Protein AF-0000000068345565 (afdb_homodimer)

Secondary structure (DSSP, 8-state):
-------------PBPPSS-TT-GGGGHHHHHHHHH-HHHHHHHHHHHTT--TTHHHH-SSHHHHHHHHHHHHTTB-S-HHHHHHHHHH-HHHHHHHHHHHHHHHHHHHS-S--/-------------PBPPSS-TT-GGGGHHHHHHHHH-HHHHHHHHHHHTT--TTHHHH-SSHHHHHHHHHHHHTTB-S-HHHHHHHHHH-HHHHHHHHHHHHHHHHHHHS-S--

Foldseek 3Di:
DPPPPPPPPPPPPADAQPDDLPVCVVPVPLLVVCVVPVLQVLLVVCVLLVHHSCVSVVDPQSLLVVVVVLCVQRRHDDDSVVSVVCCVPPVSSSSSSVVVRQVVCCVPVVGSND/DPPPPPPPPPPPPADAQPDDLPVCVVPVPLLVVCVVPVLQVLLVVCVLLVHHSCVSVVDPQSLLVVVVVLCVQRRHDDDSVVSVVCCVPPVSSSSSSVVVRQVVCCVVVVGSND

pLDDT: mean 86.37, std 17.23, range [26.92, 96.94]

Radius of gyration: 18.95 Å; Cα contacts (8 Å, |Δi|>4): 273; chains: 2; bounding box: 56×50×51 Å

Solvent-accessible surface area (backbone atoms only — not comparable to full-atom values): 12859 Å² total; per-residue (Å²): 133,80,70,73,79,68,80,68,77,82,65,53,79,56,40,73,73,82,56,55,58,84,48,53,77,80,44,49,66,64,38,50,47,35,71,73,36,48,72,61,42,46,20,50,55,35,39,68,62,73,36,64,50,63,38,46,77,74,37,93,56,39,68,49,31,50,49,34,22,51,28,23,52,65,34,38,62,83,51,70,54,56,46,48,48,38,44,69,76,36,43,67,38,40,50,37,30,50,49,54,37,50,50,49,40,32,72,73,70,68,48,71,78,91,132,82,72,73,79,68,78,67,78,82,65,52,78,56,40,73,72,81,56,54,56,84,47,52,78,80,46,48,66,65,36,50,49,35,71,73,37,46,72,61,43,46,20,50,57,34,39,67,64,73,35,64,50,64,39,46,77,74,38,94,56,38,68,50,33,51,50,34,21,52,28,23,52,66,34,38,61,85,50,71,54,57,46,48,49,38,45,69,76,36,43,64,39,40,50,39,29,50,50,54,36,50,52,49,40,30,72,74,70,66,50,71,78,91

Sequence (228 aa):
MHIPIAEQPYAPDHRDWKDGLFDCQNDRKSCFLIAFCYPCYMCYMYSRYEECCATPIAILAPGLVLRAYHRGKHRIGGTLFRDWMADCCCPFCAACQLDRDMQYIEKTTGELNIMHIPIAEQPYAPDHRDWKDGLFDCQNDRKSCFLIAFCYPCYMCYMYSRYEECCATPIAILAPGLVLRAYHRGKHRIGGTLFRDWMADCCCPFCAACQLDRDMQYIEKTTGELNI

Structure (mmCIF, N/CA/C/O backbone):
data_AF-0000000068345565-model_v1
#
loop_
_entity.id
_entity.type
_entity.pdbx_description
1 polymer 'Placenta-specific gene 8 protein'
#
loop_
_atom_site.group_PDB
_atom_site.id
_atom_site.type_symbol
_atom_site.label_atom_id
_atom_site.label_alt_id
_atom_site.label_comp_id
_atom_site.label_asym_id
_atom_site.label_entity_id
_atom_site.label_seq_id
_atom_site.pdbx_PDB_ins_code
_atom_site.Cartn_x
_atom_site.Cartn_y
_atom_site.Cartn_z
_atom_site.occupancy
_atom_site.B_iso_or_equiv
_atom_site.auth_seq_id
_atom_site.auth_comp_id
_atom_site.auth_asym_id
_atom_site.auth_atom_id
_atom_site.pdbx_PDB_model_num
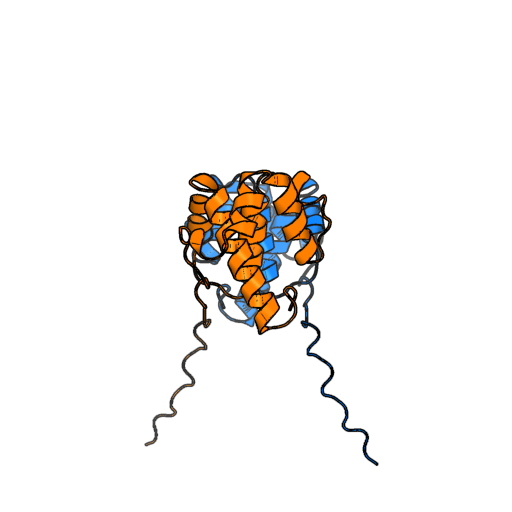ATOM 1 N N . MET A 1 1 ? -38.906 -6.492 29.688 1 26.94 1 MET A N 1
ATOM 2 C CA . MET A 1 1 ? -38.031 -5.363 29.422 1 26.94 1 MET A CA 1
ATOM 3 C C . MET A 1 1 ? -37 -5.715 28.359 1 26.94 1 MET A C 1
ATOM 5 O O . MET A 1 1 ? -36.188 -6.621 28.562 1 26.94 1 MET A O 1
ATOM 9 N N . HIS A 1 2 ? -37.281 -5.711 27.078 1 33.34 2 HIS A N 1
ATOM 10 C CA . HIS A 1 2 ? -36.562 -6.152 25.891 1 33.34 2 HIS A CA 1
ATOM 11 C C . HIS A 1 2 ? -35.25 -5.406 25.703 1 33.34 2 HIS A C 1
ATOM 13 O O . HIS A 1 2 ? -35.219 -4.172 25.703 1 33.34 2 HIS A O 1
ATOM 19 N N . ILE A 1 3 ? -34.25 -5.832 26.391 1 34.34 3 ILE A N 1
ATOM 20 C CA . ILE A 1 3 ? -32.938 -5.172 26.328 1 34.34 3 ILE A CA 1
ATOM 21 C C . ILE A 1 3 ? -32.594 -4.844 24.875 1 34.34 3 ILE A C 1
ATOM 23 O O . ILE A 1 3 ? -32.688 -5.707 24 1 34.34 3 ILE A O 1
ATOM 27 N N . PRO A 1 4 ? -32.875 -3.619 24.391 1 34.91 4 PRO A N 1
ATOM 28 C CA . PRO A 1 4 ? -32.594 -3.324 22.969 1 34.91 4 PRO A CA 1
ATOM 29 C C . PRO A 1 4 ? -31.281 -3.906 22.5 1 34.91 4 PRO A C 1
ATOM 31 O O . PRO A 1 4 ? -30.312 -3.973 23.266 1 34.91 4 PRO A O 1
ATOM 34 N N . ILE A 1 5 ? -31.219 -5.086 21.859 1 32.25 5 ILE A N 1
ATOM 35 C CA . ILE A 1 5 ? -30.047 -5.645 21.203 1 32.25 5 ILE A CA 1
ATOM 36 C C . ILE A 1 5 ? -29.203 -4.52 20.609 1 32.25 5 ILE A C 1
ATOM 38 O O . ILE A 1 5 ? -29.641 -3.812 19.703 1 32.25 5 ILE A O 1
ATOM 42 N N . ALA A 1 6 ? -28.547 -3.641 21.391 1 35.75 6 ALA A N 1
ATOM 43 C CA . ALA A 1 6 ? -27.625 -2.598 20.969 1 35.75 6 ALA A CA 1
ATOM 44 C C . ALA A 1 6 ? -26.875 -3.008 19.703 1 35.75 6 ALA A C 1
ATOM 46 O O . ALA A 1 6 ? -26.438 -4.156 19.578 1 35.75 6 ALA A O 1
ATOM 47 N N . GLU A 1 7 ? -27.266 -2.598 18.516 1 37.25 7 GLU A N 1
ATOM 48 C CA . GLU A 1 7 ? -26.641 -2.854 17.219 1 37.25 7 GLU A CA 1
ATOM 49 C C . GLU A 1 7 ? -25.125 -2.953 17.344 1 37.25 7 GLU A C 1
ATOM 51 O O . GLU A 1 7 ? -24.469 -2.025 17.844 1 37.25 7 GLU A O 1
ATOM 56 N N . GLN A 1 8 ? -24.516 -4.004 17.766 1 39 8 GLN A N 1
ATOM 57 C CA . GLN A 1 8 ? -23.109 -4.328 18.016 1 39 8 GLN A CA 1
ATOM 58 C C . GLN A 1 8 ? -22.203 -3.584 17.047 1 39 8 GLN A C 1
ATOM 60 O O . GLN A 1 8 ? -22.516 -3.467 15.859 1 39 8 GLN A O 1
ATOM 65 N N . PRO A 1 9 ? -21.391 -2.596 17.406 1 41.03 9 PRO A N 1
ATOM 66 C CA . PRO A 1 9 ? -20.578 -1.799 16.484 1 41.03 9 PRO A CA 1
ATOM 67 C C . PRO A 1 9 ? -20 -2.627 15.336 1 41.03 9 PRO A C 1
ATOM 69 O O . PRO A 1 9 ? -19.75 -3.824 15.5 1 41.03 9 PRO A O 1
ATOM 72 N N . TYR A 1 10 ? -20.312 -2.422 14.008 1 41.03 10 TYR A N 1
ATOM 73 C CA . TYR A 1 10 ? -19.922 -3.066 12.766 1 41.03 10 TYR A CA 1
ATOM 74 C C . TYR A 1 10 ? -18.469 -3.521 12.828 1 41.03 10 TYR A C 1
ATOM 76 O O . TYR A 1 10 ? -17.547 -2.695 12.93 1 41.03 10 TYR A O 1
ATOM 84 N N . ALA A 1 11 ? -17.922 -4.34 13.516 1 48.97 11 ALA A N 1
ATOM 85 C CA . ALA A 1 11 ? -16.594 -4.941 13.484 1 48.97 11 ALA A CA 1
ATOM 86 C C . ALA A 1 11 ? -16.094 -5.066 12.047 1 48.97 11 ALA A C 1
ATOM 88 O O . ALA A 1 11 ? -16.766 -5.633 11.195 1 48.97 11 ALA A O 1
ATOM 89 N N . PRO A 1 12 ? -15.141 -4.207 11.594 1 55.09 12 PRO A N 1
ATOM 90 C CA . PRO A 1 12 ? -14.82 -4.176 10.164 1 55.09 12 PRO A CA 1
ATOM 91 C C . PRO A 1 12 ? -14.648 -5.57 9.57 1 55.09 12 PRO A C 1
ATOM 93 O O . PRO A 1 12 ? -13.992 -6.426 10.172 1 55.09 12 PRO A O 1
ATOM 96 N N . ASP A 1 13 ? -15.664 -6.234 8.945 1 67 13 ASP A N 1
ATOM 97 C CA . ASP A 1 13 ? -15.727 -7.527 8.273 1 67 13 ASP A CA 1
ATOM 98 C C . ASP A 1 13 ? -14.555 -7.699 7.309 1 67 13 ASP A C 1
ATOM 100 O O . ASP A 1 13 ? -14.461 -6.996 6.301 1 67 13 ASP A O 1
ATOM 104 N N . HIS A 1 14 ? -13.32 -8.078 7.906 1 85.5 14 HIS A N 1
ATOM 105 C CA . HIS A 1 14 ? -12.203 -8.406 7.031 1 85.5 14 HIS A CA 1
ATOM 106 C C . HIS A 1 14 ? -12.375 -9.781 6.406 1 85.5 14 HIS A C 1
ATOM 108 O O . HIS A 1 14 ? -12.945 -10.688 7.023 1 85.5 14 HIS A O 1
ATOM 114 N N . ARG A 1 15 ? -12.078 -9.859 5.148 1 91.25 15 ARG A N 1
ATOM 115 C CA . ARG A 1 15 ? -12.039 -11.156 4.488 1 91.25 15 ARG A CA 1
ATOM 116 C C . ARG A 1 15 ? -10.609 -11.695 4.43 1 91.25 15 ARG A C 1
ATOM 118 O O . ARG A 1 15 ? -9.656 -10.969 4.688 1 91.25 15 ARG A O 1
ATOM 125 N N . ASP A 1 16 ? -10.5 -13 4.148 1 92.62 16 ASP A N 1
ATOM 126 C CA . ASP A 1 16 ? -9.18 -13.625 4.012 1 92.62 16 ASP A CA 1
ATOM 127 C C . ASP A 1 16 ? -8.758 -13.695 2.549 1 92.62 16 ASP A C 1
ATOM 129 O O . ASP A 1 16 ? -9.562 -13.438 1.65 1 92.62 16 ASP A O 1
ATOM 133 N N . TRP A 1 17 ? -7.488 -13.922 2.363 1 94.75 17 TRP A N 1
ATOM 134 C CA . TRP A 1 17 ? -7 -14.203 1.018 1 94.75 17 TRP A CA 1
ATOM 135 C C . TRP A 1 17 ? -7.738 -15.391 0.405 1 94.75 17 TRP A C 1
ATOM 137 O O . TRP A 1 17 ? -8.109 -16.328 1.112 1 94.75 17 TRP A O 1
ATOM 147 N N . LYS A 1 18 ? -8.023 -15.359 -0.893 1 91.56 18 LYS A N 1
ATOM 148 C CA . LYS A 1 18 ? -8.648 -16.484 -1.587 1 91.56 18 LYS A CA 1
ATOM 149 C C . LYS A 1 18 ? -7.801 -17.75 -1.465 1 91.56 18 LYS A C 1
ATOM 151 O O . LYS A 1 18 ? -8.328 -18.844 -1.26 1 91.56 18 LYS A O 1
ATOM 156 N N . ASP A 1 19 ? -6.5 -17.594 -1.681 1 91.69 19 ASP A N 1
ATOM 157 C CA . ASP A 1 19 ? -5.539 -18.688 -1.604 1 91.69 19 ASP A CA 1
ATOM 158 C C . ASP A 1 19 ? -4.371 -18.328 -0.688 1 91.69 19 ASP A C 1
ATOM 160 O O . ASP A 1 19 ? -4.086 -17.156 -0.467 1 91.69 19 ASP A O 1
ATOM 164 N N . GLY A 1 20 ? -3.744 -19.406 -0.235 1 90.94 20 GLY A N 1
ATOM 165 C CA . GLY A 1 20 ? -2.596 -19.172 0.625 1 90.94 20 GLY A CA 1
ATOM 166 C C . GLY A 1 20 ? -1.354 -18.75 -0.138 1 90.94 20 GLY A C 1
ATOM 167 O O . GLY A 1 20 ? -1.356 -18.734 -1.371 1 90.94 20 GLY A O 1
ATOM 168 N N . LEU A 1 21 ? -0.311 -18.406 0.565 1 89.94 21 LEU A N 1
ATOM 169 C CA . LEU A 1 21 ? 0.944 -17.922 -0.002 1 89.94 21 LEU A CA 1
ATOM 170 C C . LEU A 1 21 ? 1.631 -19.016 -0.811 1 89.94 21 LEU A C 1
ATOM 172 O O . LEU A 1 21 ? 2.24 -18.734 -1.847 1 89.94 21 LEU A O 1
ATOM 176 N N . PHE A 1 22 ? 1.497 -20.281 -0.364 1 89.56 22 PHE A N 1
ATOM 177 C CA . PHE A 1 22 ? 2.244 -21.359 -0.994 1 89.56 22 PHE A CA 1
ATOM 178 C C . PHE A 1 22 ? 1.327 -22.219 -1.854 1 89.56 22 PHE A C 1
ATOM 180 O O . PHE A 1 22 ? 1.642 -23.375 -2.141 1 89.56 22 PHE A O 1
ATOM 187 N N . ASP A 1 23 ? 0.236 -21.734 -2.209 1 88.62 23 ASP A N 1
ATOM 188 C CA . ASP A 1 23 ? -0.701 -22.438 -3.074 1 88.62 23 ASP A CA 1
ATOM 189 C C . ASP A 1 23 ? -0.462 -22.094 -4.543 1 88.62 23 ASP A C 1
ATOM 191 O O . ASP A 1 23 ? -1.412 -21.891 -5.301 1 88.62 23 ASP A O 1
ATOM 195 N N . CYS A 1 24 ? 0.745 -21.984 -4.992 1 79.56 24 CYS A N 1
ATOM 196 C CA . CYS A 1 24 ? 1.096 -21.625 -6.359 1 79.56 24 CYS A CA 1
ATOM 197 C C . CYS A 1 24 ? 0.541 -22.625 -7.359 1 79.56 24 CYS A C 1
ATOM 199 O O . CYS A 1 24 ? 0.375 -22.312 -8.539 1 79.56 24 CYS A O 1
ATOM 201 N N . GLN A 1 25 ? 0.167 -23.719 -6.859 1 79.75 25 GLN A N 1
ATOM 202 C CA . GLN A 1 25 ? -0.331 -24.781 -7.727 1 79.75 25 GLN A CA 1
ATOM 203 C C . GLN A 1 25 ? -1.733 -24.469 -8.234 1 79.75 25 GLN A C 1
ATOM 205 O O . GLN A 1 25 ? -2.182 -25.031 -9.234 1 79.75 25 GLN A O 1
ATOM 210 N N . ASN A 1 26 ? -2.383 -23.578 -7.613 1 83.5 26 ASN A N 1
ATOM 211 C CA . ASN A 1 26 ? -3.748 -23.25 -8.016 1 83.5 26 ASN A CA 1
ATOM 212 C C . ASN A 1 26 ? -3.768 -22.375 -9.258 1 83.5 26 ASN A C 1
ATOM 214 O O . ASN A 1 26 ? -4.801 -22.25 -9.922 1 83.5 26 ASN A O 1
ATOM 218 N N . ASP A 1 27 ? -2.711 -21.703 -9.633 1 84.19 27 ASP A N 1
ATOM 219 C CA . ASP A 1 27 ? -2.533 -20.922 -10.852 1 84.19 27 ASP A CA 1
ATOM 220 C C . ASP A 1 27 ? -1.105 -21.047 -11.383 1 84.19 27 ASP A C 1
ATOM 222 O O . ASP A 1 27 ? -0.312 -20.109 -11.258 1 84.19 27 ASP A O 1
ATOM 226 N N . ARG A 1 28 ? -0.839 -22.031 -12.008 1 87.38 28 ARG A N 1
ATOM 227 C CA . ARG A 1 28 ? 0.521 -22.359 -12.43 1 87.38 28 ARG A CA 1
ATOM 228 C C . ARG A 1 28 ? 0.995 -21.422 -13.531 1 87.38 28 ARG A C 1
ATOM 230 O O . ARG A 1 28 ? 2.158 -21.016 -13.555 1 87.38 28 ARG A O 1
ATOM 237 N N . LYS A 1 29 ? 0.122 -21.109 -14.414 1 89.19 29 LYS A N 1
ATOM 238 C CA . LYS A 1 29 ? 0.505 -20.266 -15.539 1 89.19 29 LYS A CA 1
ATOM 239 C C . LYS A 1 29 ? 1.019 -18.906 -15.062 1 89.19 29 LYS A C 1
ATOM 241 O O . LYS A 1 29 ? 2.119 -18.5 -15.43 1 89.19 29 LYS A O 1
ATOM 246 N N . SER A 1 30 ? 0.139 -18.25 -14.258 1 89.62 30 SER A N 1
ATOM 247 C CA . SER A 1 30 ? 0.545 -16.938 -13.781 1 89.62 30 SER A CA 1
ATOM 248 C C . SER A 1 30 ? 1.818 -17.016 -12.945 1 89.62 30 SER A C 1
ATOM 250 O O . SER A 1 30 ? 2.682 -16.141 -13.031 1 89.62 30 SER A O 1
ATOM 252 N N . CYS A 1 31 ? 1.979 -18.094 -12.148 1 90.31 31 CYS A N 1
ATOM 253 C CA . CYS A 1 31 ? 3.154 -18.266 -11.297 1 90.31 31 CYS A CA 1
ATOM 254 C C . CYS A 1 31 ? 4.406 -18.484 -12.141 1 90.31 31 CYS A C 1
ATOM 256 O O . CYS A 1 31 ? 5.488 -18.016 -11.781 1 90.31 31 CYS A O 1
ATOM 258 N N . PHE A 1 32 ? 4.262 -19.25 -13.211 1 92.56 32 PHE A N 1
ATOM 259 C CA . PHE A 1 32 ? 5.375 -19.469 -14.133 1 92.56 32 PHE A CA 1
ATOM 260 C C . PHE A 1 32 ? 5.809 -18.156 -14.766 1 92.56 32 PHE A C 1
ATOM 262 O O . PHE A 1 32 ? 7.008 -17.875 -14.875 1 92.56 32 PHE A O 1
ATOM 269 N N . LEU A 1 33 ? 4.855 -17.359 -15.164 1 93.56 33 LEU A N 1
ATOM 270 C CA . LEU A 1 33 ? 5.168 -16.078 -15.789 1 93.56 33 LEU A CA 1
ATOM 271 C C . LEU A 1 33 ? 5.836 -15.133 -14.797 1 93.56 33 LEU A C 1
ATOM 273 O O . LEU A 1 33 ? 6.75 -14.391 -15.164 1 93.56 33 LEU A O 1
ATOM 277 N N . ILE A 1 34 ? 5.375 -15.133 -13.578 1 95.06 34 ILE A N 1
ATOM 278 C CA . ILE A 1 34 ? 5.977 -14.297 -12.539 1 95.06 34 ILE A CA 1
ATOM 279 C C . ILE A 1 34 ? 7.414 -14.75 -12.289 1 95.06 34 ILE A C 1
ATOM 281 O O . ILE A 1 34 ? 8.32 -13.914 -12.172 1 95.06 34 ILE A O 1
ATOM 285 N N . ALA A 1 35 ? 7.609 -16.094 -12.242 1 92.75 35 ALA A N 1
ATOM 286 C CA . ALA A 1 35 ? 8.953 -16.625 -12 1 92.75 35 ALA A CA 1
ATOM 287 C C . ALA A 1 35 ? 9.883 -16.312 -13.164 1 92.75 35 ALA A C 1
ATOM 289 O O . ALA A 1 35 ? 11.078 -16.078 -12.961 1 92.75 35 ALA A O 1
ATOM 290 N N . PHE A 1 36 ? 9.336 -16.328 -14.344 1 95.25 36 PHE A N 1
ATOM 291 C CA . PHE A 1 36 ? 10.133 -16.094 -15.547 1 95.25 36 PHE A CA 1
ATOM 292 C C . PHE A 1 36 ? 10.547 -14.6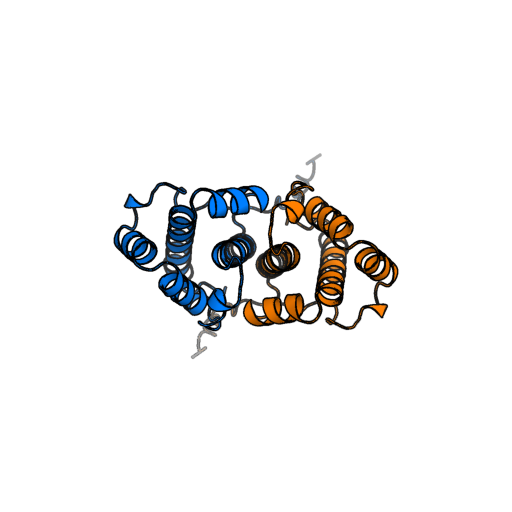41 -15.648 1 95.25 36 PHE A C 1
ATOM 294 O O . PHE A 1 36 ? 11.688 -14.336 -15.984 1 95.25 36 PHE A O 1
ATOM 301 N N . CYS A 1 37 ? 9.602 -13.742 -15.359 1 95.56 37 CYS A N 1
ATOM 302 C CA . CYS A 1 37 ? 9.883 -12.32 -15.453 1 95.56 37 CYS A CA 1
ATOM 303 C C . CYS A 1 37 ? 9.07 -11.531 -14.438 1 95.56 37 CYS A C 1
ATOM 305 O O . CYS A 1 37 ? 8.031 -10.953 -14.773 1 95.56 37 CYS A O 1
ATOM 307 N N . TYR A 1 38 ? 9.586 -11.344 -13.328 1 94.81 38 TYR A N 1
ATOM 308 C CA . TYR A 1 38 ? 8.914 -10.703 -12.203 1 94.81 38 TYR A CA 1
ATOM 309 C C . TYR A 1 38 ? 8.555 -9.258 -12.539 1 94.81 38 TYR A C 1
ATOM 311 O O . TYR A 1 38 ? 7.395 -8.852 -12.406 1 94.81 38 TYR A O 1
ATOM 319 N N . PRO A 1 39 ? 9.562 -8.445 -13.07 1 94.19 39 PRO A N 1
ATOM 320 C CA . PRO A 1 39 ? 9.227 -7.039 -13.312 1 94.19 39 PRO A CA 1
ATOM 321 C C . PRO A 1 39 ? 8.18 -6.863 -14.406 1 94.19 39 PRO A C 1
ATOM 323 O O . PRO A 1 39 ? 7.34 -5.961 -14.328 1 94.19 39 PRO A O 1
ATOM 326 N N . CYS A 1 40 ? 8.172 -7.715 -15.375 1 94.81 40 CYS A N 1
ATOM 327 C CA . CYS A 1 40 ? 7.176 -7.637 -16.438 1 94.81 40 CYS A CA 1
ATOM 328 C C . CYS A 1 40 ? 5.789 -7.973 -15.906 1 94.81 40 CYS A C 1
ATOM 330 O O . CYS A 1 40 ? 4.812 -7.305 -16.25 1 94.81 40 CYS A O 1
ATOM 332 N N . TYR A 1 41 ? 5.695 -8.953 -15.125 1 95.56 41 TYR A N 1
ATOM 333 C CA . TYR A 1 41 ? 4.383 -9.336 -14.609 1 95.56 41 TYR A CA 1
ATOM 334 C C . TYR A 1 41 ? 3.854 -8.289 -13.641 1 95.56 41 TYR A C 1
ATOM 336 O O . TYR A 1 41 ? 2.646 -8.047 -13.578 1 95.56 41 TYR A O 1
ATOM 344 N N . MET A 1 42 ? 4.738 -7.699 -12.914 1 95.5 42 MET A N 1
ATOM 345 C CA . MET A 1 42 ? 4.324 -6.617 -12.031 1 95.5 42 MET A CA 1
ATOM 346 C C . MET A 1 42 ? 3.715 -5.465 -12.82 1 95.5 42 MET A C 1
ATOM 348 O O . MET A 1 42 ? 2.709 -4.887 -12.406 1 95.5 42 MET A O 1
ATOM 352 N N . CYS A 1 43 ? 4.344 -5.117 -13.938 1 95.88 43 CYS A N 1
ATOM 353 C CA . CYS A 1 43 ? 3.779 -4.082 -14.797 1 95.88 43 CYS A CA 1
ATOM 354 C C . CYS A 1 43 ? 2.377 -4.461 -15.258 1 95.88 43 CYS A C 1
ATOM 356 O O . CYS A 1 43 ? 1.481 -3.615 -15.297 1 95.88 43 CYS A O 1
ATOM 358 N N . TYR A 1 44 ? 2.264 -5.699 -15.57 1 95.38 44 TYR A N 1
ATOM 359 C CA . TYR A 1 44 ? 0.962 -6.207 -15.984 1 95.38 44 TYR A CA 1
ATOM 360 C C . TYR A 1 44 ? -0.056 -6.098 -14.859 1 95.38 44 TYR A C 1
ATOM 362 O O . TYR A 1 44 ? -1.186 -5.652 -15.078 1 95.38 44 TYR A O 1
ATOM 370 N N . MET A 1 45 ? 0.26 -6.449 -13.625 1 95.69 45 MET A N 1
ATOM 371 C CA . MET A 1 45 ? -0.64 -6.379 -12.484 1 95.69 45 MET A CA 1
ATOM 372 C C . MET A 1 45 ? -1.051 -4.938 -12.195 1 95.69 45 MET A C 1
ATOM 374 O O . MET A 1 45 ? -2.211 -4.672 -11.875 1 95.69 45 MET A O 1
ATOM 378 N N . TYR A 1 46 ? -0.092 -4.02 -12.336 1 95.94 46 TYR A N 1
ATOM 379 C CA . TYR A 1 46 ? -0.409 -2.607 -12.141 1 95.94 46 TYR A CA 1
ATOM 380 C C . TYR A 1 46 ? -1.371 -2.113 -13.211 1 95.94 46 TYR A C 1
ATOM 382 O O . TYR A 1 46 ? -2.27 -1.315 -12.93 1 95.94 46 TYR A O 1
ATOM 390 N N . SER A 1 47 ? -1.171 -2.586 -14.453 1 94.69 47 SER A N 1
ATOM 391 C CA . SER A 1 47 ? -2.053 -2.18 -15.539 1 94.69 47 SER A CA 1
ATOM 392 C C . SER A 1 47 ? -3.477 -2.68 -15.32 1 94.69 47 SER A C 1
ATOM 394 O O . SER A 1 47 ? -4.441 -2.027 -15.727 1 94.69 47 SER A O 1
ATOM 396 N N . ARG A 1 48 ? -3.609 -3.816 -14.703 1 93.62 48 ARG A N 1
ATOM 397 C CA . ARG A 1 48 ? -4.93 -4.355 -14.391 1 93.62 48 ARG A CA 1
ATOM 398 C C . ARG A 1 48 ? -5.66 -3.463 -13.391 1 93.62 48 ARG A C 1
ATOM 400 O O . ARG A 1 48 ? -6.895 -3.424 -13.375 1 93.62 48 ARG A O 1
ATOM 407 N N . TYR A 1 49 ? -4.941 -2.705 -12.492 1 93.56 49 TYR A N 1
ATOM 408 C CA . TYR A 1 49 ? -5.527 -1.732 -11.578 1 93.56 49 TYR A CA 1
ATOM 409 C C . TYR A 1 49 ? -5.672 -0.371 -12.242 1 93.56 49 TYR A C 1
ATOM 411 O O . TYR A 1 49 ? -5.891 0.638 -11.57 1 93.56 49 TYR A O 1
ATOM 419 N N . GLU A 1 50 ? -5.422 -0.312 -13.594 1 91.5 50 GLU A N 1
ATOM 420 C CA . GLU A 1 50 ? -5.531 0.914 -14.383 1 91.5 50 GLU A CA 1
ATOM 421 C C . GLU A 1 50 ? -4.461 1.926 -13.977 1 91.5 50 GLU A C 1
ATOM 423 O O . GLU A 1 50 ? -4.711 3.133 -13.984 1 91.5 50 GLU A O 1
ATOM 428 N N . GLU A 1 51 ? -3.354 1.386 -13.562 1 92 51 GLU A N 1
ATOM 429 C CA . GLU A 1 51 ? -2.189 2.209 -13.25 1 92 51 GLU A CA 1
ATOM 430 C C . GLU A 1 51 ? -1.221 2.262 -14.43 1 92 51 GLU A C 1
ATOM 432 O O . GLU A 1 51 ? -1.276 1.415 -15.32 1 92 51 GLU A O 1
ATOM 437 N N . CYS A 1 52 ? -0.437 3.336 -14.367 1 89.88 52 CYS A N 1
ATOM 438 C CA . CYS A 1 52 ? 0.637 3.385 -15.352 1 89.88 52 CYS A CA 1
ATOM 439 C C . CYS A 1 52 ? 1.54 2.162 -15.242 1 89.88 52 CYS A C 1
ATOM 441 O O . CYS A 1 52 ? 1.911 1.763 -14.133 1 89.88 52 CYS A O 1
ATOM 443 N N . CYS A 1 53 ? 1.893 1.527 -16.391 1 86.94 53 CYS A N 1
ATOM 444 C CA . CYS A 1 53 ? 2.686 0.304 -16.406 1 86.94 53 CYS A CA 1
ATOM 445 C C . CYS A 1 53 ? 4.117 0.572 -15.961 1 86.94 53 CYS A C 1
ATOM 447 O O . CYS A 1 53 ? 4.816 -0.343 -15.523 1 86.94 53 CYS A O 1
ATOM 449 N N . ALA A 1 54 ? 4.496 1.822 -16.016 1 89.88 54 ALA A N 1
ATOM 450 C CA . ALA A 1 54 ? 5.871 2.17 -15.656 1 89.88 54 ALA A CA 1
ATOM 451 C C . ALA A 1 54 ? 6.004 2.398 -14.148 1 89.88 54 ALA A C 1
ATOM 453 O O . ALA A 1 54 ? 7.113 2.543 -13.633 1 89.88 54 ALA A O 1
ATOM 454 N N . THR A 1 55 ? 4.891 2.266 -13.453 1 91.94 55 THR A N 1
ATOM 455 C CA . THR A 1 55 ? 4.879 2.59 -12.031 1 91.94 55 THR A CA 1
ATOM 456 C C . THR A 1 55 ? 5.754 1.615 -11.242 1 91.94 55 THR A C 1
ATOM 458 O O . THR A 1 55 ? 6.57 2.033 -10.422 1 91.94 55 THR A O 1
ATOM 461 N N . PRO A 1 56 ? 5.676 0.313 -11.555 1 93.94 56 PRO A N 1
ATOM 462 C CA . PRO A 1 56 ? 6.477 -0.62 -10.766 1 93.94 56 PRO A CA 1
ATOM 463 C C . PRO A 1 56 ? 7.977 -0.491 -11.031 1 93.94 56 PRO A C 1
ATOM 465 O O . PRO A 1 56 ? 8.797 -0.899 -10.203 1 93.94 56 PRO A O 1
ATOM 468 N N . ILE A 1 57 ? 8.305 0.085 -12.125 1 91.69 57 ILE A N 1
ATOM 469 C CA . ILE A 1 57 ? 9.711 0.268 -12.461 1 91.69 57 ILE A CA 1
ATOM 470 C C . ILE A 1 57 ? 10.297 1.405 -11.625 1 91.69 57 ILE A C 1
ATOM 472 O O . ILE A 1 57 ? 11.477 1.369 -11.25 1 91.69 57 ILE A O 1
ATOM 476 N N . ALA A 1 58 ? 9.477 2.34 -11.297 1 90.44 58 ALA A N 1
ATOM 477 C CA . ALA A 1 58 ? 9.93 3.518 -10.555 1 90.44 58 ALA A CA 1
ATOM 478 C C . ALA A 1 58 ? 9.922 3.26 -9.055 1 90.44 58 ALA A C 1
ATOM 480 O O . ALA A 1 58 ? 10.648 3.914 -8.305 1 90.44 58 ALA A O 1
ATOM 481 N N . ILE A 1 59 ? 9.141 2.279 -8.602 1 91.69 59 ILE A N 1
ATOM 48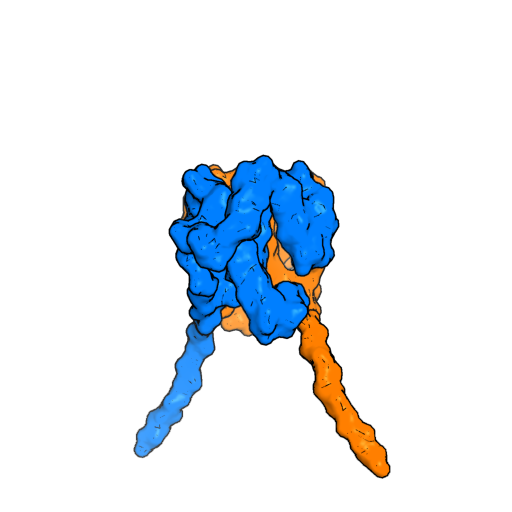2 C CA . ILE A 1 59 ? 8.93 2.051 -7.176 1 91.69 59 ILE A CA 1
ATOM 483 C C . ILE A 1 59 ? 9.898 0.986 -6.672 1 91.69 59 ILE A C 1
ATOM 485 O O . ILE A 1 59 ? 10.078 -0.05 -7.316 1 91.69 59 ILE A O 1
ATOM 489 N N . LEU A 1 60 ? 10.523 1.214 -5.559 1 87.38 60 LEU A N 1
ATOM 490 C CA . LEU A 1 60 ? 11.531 0.321 -5.004 1 87.38 60 LEU A CA 1
ATOM 491 C C . LEU A 1 60 ? 10.914 -1.011 -4.59 1 87.38 60 LEU A C 1
ATOM 493 O O . LEU A 1 60 ? 11.531 -2.064 -4.762 1 87.38 60 LEU A O 1
ATOM 497 N N . ALA A 1 61 ? 9.758 -1.061 -4.031 1 92.44 61 ALA A N 1
ATOM 498 C CA . ALA A 1 61 ? 9.039 -2.26 -3.613 1 92.44 61 ALA A CA 1
ATOM 499 C C . ALA A 1 61 ? 7.621 -2.27 -4.172 1 92.44 61 ALA A C 1
ATOM 501 O O . ALA A 1 61 ? 6.648 -2.172 -3.418 1 92.44 61 ALA A O 1
ATOM 502 N N . PRO A 1 62 ? 7.551 -2.527 -5.48 1 94.94 62 PRO A N 1
ATOM 503 C CA . PRO A 1 62 ? 6.234 -2.406 -6.109 1 94.94 62 PRO A CA 1
ATOM 504 C C . PRO A 1 62 ? 5.266 -3.504 -5.668 1 94.94 62 PRO A C 1
ATOM 506 O O . PRO A 1 62 ? 4.055 -3.275 -5.605 1 94.94 62 PRO A O 1
ATOM 509 N N . GLY A 1 63 ? 5.82 -4.711 -5.402 1 95.94 63 GLY A N 1
ATOM 510 C CA . GLY A 1 63 ? 4.953 -5.777 -4.934 1 95.94 63 GLY A CA 1
ATOM 511 C C . GLY A 1 63 ? 4.301 -5.473 -3.598 1 95.94 63 GLY A C 1
ATOM 512 O O . GLY A 1 63 ? 3.102 -5.707 -3.418 1 95.94 63 GLY A O 1
ATOM 513 N N . LEU A 1 64 ? 5.074 -4.902 -2.699 1 96.38 64 LEU A N 1
ATOM 514 C CA . LEU A 1 64 ? 4.562 -4.566 -1.373 1 96.38 64 LEU A CA 1
ATOM 515 C C . LEU A 1 64 ? 3.523 -3.453 -1.456 1 96.38 64 LEU A C 1
ATOM 517 O O . LEU A 1 64 ? 2.494 -3.506 -0.778 1 96.38 64 LEU A O 1
ATOM 521 N N . VAL A 1 65 ? 3.75 -2.482 -2.301 1 96.44 65 VAL A N 1
ATOM 522 C CA . VAL A 1 65 ? 2.85 -1.343 -2.436 1 96.44 65 VAL A CA 1
ATOM 523 C C . VAL A 1 65 ? 1.512 -1.806 -3.008 1 96.44 65 VAL A C 1
ATOM 525 O O . VAL A 1 65 ? 0.451 -1.443 -2.492 1 96.44 65 VAL A O 1
ATOM 528 N N . LEU A 1 66 ? 1.592 -2.582 -4.043 1 96.81 66 LEU A N 1
ATOM 529 C CA . LEU A 1 66 ? 0.365 -3.078 -4.656 1 96.81 66 LEU A CA 1
ATOM 530 C C . LEU A 1 66 ? -0.386 -4 -3.703 1 96.81 66 LEU A C 1
ATOM 532 O O . LEU A 1 66 ? -1.619 -3.992 -3.666 1 96.81 66 LEU A O 1
ATOM 536 N N . ARG A 1 67 ? 0.334 -4.789 -2.975 1 96.94 67 ARG A N 1
ATOM 537 C CA . ARG A 1 67 ? -0.265 -5.691 -1.995 1 96.94 67 ARG A CA 1
ATOM 538 C C . ARG A 1 67 ? -0.99 -4.91 -0.903 1 96.94 67 ARG A C 1
ATOM 540 O O . ARG A 1 67 ? -2.104 -5.27 -0.514 1 96.94 67 ARG A O 1
ATOM 547 N N . ALA A 1 68 ? -0.34 -3.908 -0.371 1 96.25 68 ALA A N 1
ATOM 548 C CA . ALA A 1 68 ? -0.963 -3.068 0.649 1 96.25 68 ALA A CA 1
ATOM 549 C C . ALA A 1 68 ? -2.227 -2.402 0.115 1 96.25 68 ALA A C 1
ATOM 551 O O . ALA A 1 68 ? -3.256 -2.373 0.795 1 96.25 68 ALA A O 1
ATOM 552 N N . TYR A 1 69 ? -2.143 -1.903 -1.137 1 96.31 69 TYR A N 1
ATOM 553 C CA . TYR A 1 69 ? -3.277 -1.245 -1.773 1 96.31 69 TYR A CA 1
ATOM 554 C C . TYR A 1 69 ? -4.438 -2.215 -1.954 1 96.31 69 TYR A C 1
ATOM 556 O O . TYR A 1 69 ? -5.582 -1.892 -1.628 1 96.31 69 TYR A O 1
ATOM 564 N N . HIS A 1 70 ? -4.129 -3.395 -2.488 1 96.25 70 HIS A N 1
ATOM 565 C CA . HIS A 1 70 ? -5.137 -4.422 -2.729 1 96.25 70 HIS A CA 1
ATOM 566 C C . HIS A 1 70 ? -5.801 -4.859 -1.426 1 96.25 70 HIS A C 1
ATOM 568 O O . HIS A 1 70 ? -7.02 -5.035 -1.375 1 96.25 70 HIS A O 1
ATOM 574 N N . ARG A 1 71 ? -4.98 -5.027 -0.368 1 94.62 71 ARG A N 1
ATOM 575 C CA . ARG A 1 71 ? -5.516 -5.445 0.925 1 94.62 71 ARG A CA 1
ATOM 576 C C . ARG A 1 71 ? -6.445 -4.379 1.5 1 94.62 71 ARG A C 1
ATOM 578 O O . ARG A 1 71 ? -7.496 -4.703 2.053 1 94.62 71 ARG A O 1
ATOM 585 N N . GLY A 1 72 ? -6.047 -3.15 1.434 1 93.69 72 GLY A N 1
ATOM 586 C CA . GLY A 1 72 ? -6.906 -2.072 1.897 1 93.69 72 GLY A CA 1
ATOM 587 C C . GLY A 1 72 ? -8.203 -1.969 1.12 1 93.69 72 GLY A C 1
ATOM 588 O O . GLY A 1 72 ? -9.281 -1.879 1.712 1 93.69 72 GLY A O 1
ATOM 589 N N . LYS A 1 73 ? -8.078 -2.039 -0.13 1 93.25 73 LYS A N 1
ATOM 590 C CA . LYS A 1 73 ? -9.211 -1.829 -1.026 1 93.25 73 LYS A CA 1
ATOM 591 C C . LYS A 1 73 ? -10.258 -2.926 -0.856 1 93.25 73 LYS A C 1
ATOM 593 O O . LYS A 1 73 ? -11.461 -2.656 -0.9 1 93.25 73 LYS A O 1
ATOM 598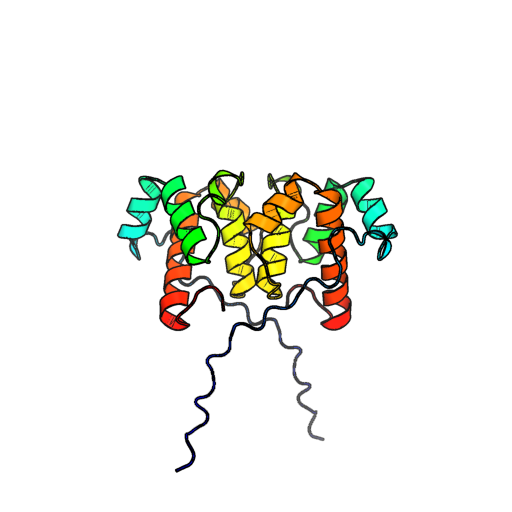 N N . HIS A 1 74 ? -9.828 -4.109 -0.696 1 93.19 74 HIS A N 1
ATOM 599 C CA . HIS A 1 74 ? -10.75 -5.23 -0.641 1 93.19 74 HIS A CA 1
ATOM 600 C C . HIS A 1 74 ? -10.859 -5.789 0.774 1 93.19 74 HIS A C 1
ATOM 602 O O . HIS A 1 74 ? -11.359 -6.898 0.973 1 93.19 74 HIS A O 1
ATOM 608 N N . ARG A 1 75 ? -10.375 -5.051 1.751 1 91.56 75 ARG A N 1
ATOM 609 C CA . ARG A 1 75 ? -10.539 -5.32 3.176 1 91.56 75 ARG A CA 1
ATOM 610 C C . ARG A 1 75 ? -10.055 -6.719 3.529 1 91.56 75 ARG A C 1
ATOM 612 O O . ARG A 1 75 ? -10.758 -7.48 4.191 1 91.56 75 ARG A O 1
ATOM 619 N N . ILE A 1 76 ? -8.906 -7.008 3.045 1 93.12 76 ILE A N 1
ATOM 620 C CA . ILE A 1 76 ? -8.266 -8.273 3.391 1 93.12 76 ILE A CA 1
ATOM 621 C C . ILE A 1 76 ? -7.555 -8.141 4.734 1 93.12 76 ILE A C 1
ATOM 623 O O . ILE A 1 76 ? -6.785 -7.199 4.949 1 93.12 76 ILE A O 1
ATOM 627 N N . GLY A 1 77 ? -7.848 -9.078 5.559 1 91.31 77 GLY A N 1
ATOM 628 C CA . GLY A 1 77 ? -7.254 -9.031 6.883 1 91.31 77 GLY A CA 1
ATOM 629 C C . GLY A 1 77 ? -5.75 -9.234 6.871 1 91.31 77 GLY A C 1
ATOM 630 O O . GLY A 1 77 ? -5.191 -9.742 5.898 1 91.31 77 GLY A O 1
ATOM 631 N N . GLY A 1 78 ? -5.094 -8.734 7.98 1 90.12 78 GLY A N 1
ATOM 632 C CA . GLY A 1 78 ? -3.652 -8.875 8.125 1 90.12 78 GLY A CA 1
ATOM 633 C C . GLY A 1 78 ? -2.961 -7.586 8.523 1 90.12 78 GLY A C 1
ATOM 634 O O . GLY A 1 78 ? -3.619 -6.613 8.898 1 90.12 78 GLY A O 1
ATOM 635 N N . THR A 1 79 ? -1.581 -7.742 8.516 1 93.31 79 THR A N 1
ATOM 636 C CA . THR A 1 79 ? -0.786 -6.574 8.883 1 93.31 79 THR A CA 1
ATOM 637 C C . THR A 1 79 ? 0.235 -6.254 7.793 1 93.31 79 THR A C 1
ATOM 639 O O . THR A 1 79 ? 0.607 -7.129 7.008 1 93.31 79 THR A O 1
ATOM 642 N N . LEU A 1 80 ? 0.597 -4.969 7.707 1 94.69 80 LEU A N 1
ATOM 643 C CA . LEU A 1 80 ? 1.612 -4.547 6.75 1 94.69 80 LEU A CA 1
ATOM 644 C C . LEU A 1 80 ? 2.949 -5.219 7.043 1 94.69 80 LEU A C 1
ATOM 646 O O . LEU A 1 80 ? 3.725 -5.496 6.125 1 94.69 80 LEU A O 1
ATOM 650 N N . PHE A 1 81 ? 3.16 -5.52 8.32 1 93.94 81 PHE A N 1
ATOM 651 C CA . PHE A 1 81 ? 4.387 -6.207 8.695 1 93.94 81 PHE A CA 1
ATOM 652 C C . PHE A 1 81 ? 4.445 -7.594 8.062 1 93.94 81 PHE A C 1
ATOM 654 O O . PHE A 1 81 ? 5.48 -7.996 7.527 1 93.94 81 PHE A O 1
ATOM 661 N N . ARG A 1 82 ? 3.363 -8.289 8.156 1 93.75 82 ARG A N 1
ATOM 662 C CA . ARG A 1 82 ? 3.309 -9.617 7.547 1 93.75 82 ARG A CA 1
ATOM 663 C C . ARG A 1 82 ? 3.447 -9.531 6.031 1 93.75 82 ARG A C 1
ATOM 665 O O . ARG A 1 82 ? 4.062 -10.406 5.41 1 93.75 82 ARG A O 1
ATOM 672 N N . ASP A 1 83 ? 2.859 -8.484 5.48 1 94.94 83 ASP A N 1
ATOM 673 C CA . ASP A 1 83 ? 3.014 -8.273 4.043 1 94.94 83 ASP A CA 1
ATOM 674 C C . ASP A 1 83 ? 4.477 -8.047 3.678 1 94.94 83 ASP A C 1
ATOM 676 O O . ASP A 1 83 ? 4.961 -8.578 2.676 1 94.94 83 ASP A O 1
ATOM 680 N N . TRP A 1 84 ? 5.094 -7.238 4.457 1 94.88 84 TRP A N 1
ATOM 681 C CA . TRP A 1 84 ? 6.508 -6.965 4.227 1 94.88 84 TRP A CA 1
ATOM 682 C C . TRP A 1 84 ? 7.336 -8.234 4.355 1 94.88 84 TRP A C 1
ATOM 684 O O . TRP A 1 84 ? 8.227 -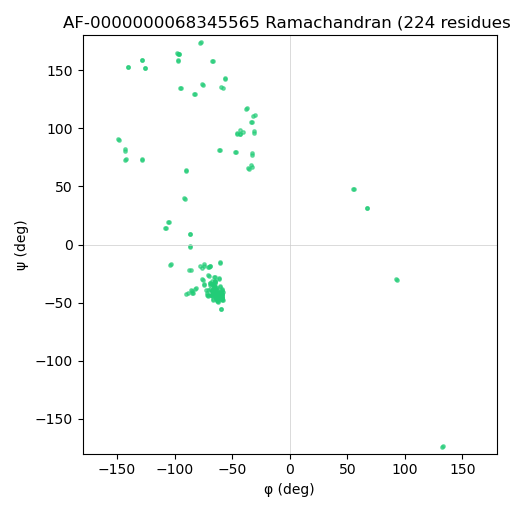8.492 3.543 1 94.88 84 TRP A O 1
ATOM 694 N N . MET A 1 85 ? 7.07 -8.992 5.344 1 94.25 85 MET A N 1
ATOM 695 C CA . MET A 1 85 ? 7.785 -10.25 5.539 1 94.25 85 MET A CA 1
ATOM 696 C C . MET A 1 85 ? 7.594 -11.18 4.344 1 94.25 85 MET A C 1
ATOM 698 O O . MET A 1 85 ? 8.547 -11.812 3.881 1 94.25 85 MET A O 1
ATOM 702 N N . ALA A 1 86 ? 6.34 -11.305 3.91 1 94.12 86 ALA A N 1
ATOM 703 C CA . ALA A 1 86 ? 6.047 -12.148 2.752 1 94.12 86 ALA A CA 1
ATOM 704 C C . ALA A 1 86 ? 6.805 -11.672 1.519 1 94.12 86 ALA A C 1
ATOM 706 O O . ALA A 1 86 ? 7.363 -12.477 0.773 1 94.12 86 ALA A O 1
ATOM 707 N N . ASP A 1 87 ? 6.836 -10.367 1.311 1 94.06 87 ASP A N 1
ATOM 708 C CA . ASP A 1 87 ? 7.484 -9.789 0.139 1 94.06 87 ASP A CA 1
ATOM 709 C C . ASP A 1 87 ? 9 -9.938 0.222 1 94.06 87 ASP A C 1
ATOM 711 O O . ASP A 1 87 ? 9.68 -10.016 -0.804 1 94.06 87 ASP A O 1
ATOM 715 N N . CYS A 1 88 ? 9.586 -10.008 1.394 1 93 88 CYS A N 1
ATOM 716 C CA . CYS A 1 88 ? 11.023 -10.125 1.591 1 93 88 CYS A CA 1
ATOM 717 C C . CYS A 1 88 ? 11.469 -11.578 1.499 1 93 88 CYS A C 1
ATOM 719 O O . CYS A 1 88 ? 12.5 -11.883 0.897 1 93 88 CYS A O 1
ATOM 721 N N . CYS A 1 89 ? 10.75 -12.453 2.057 1 93.56 89 CYS A N 1
ATOM 722 C CA . CYS A 1 89 ? 11.156 -13.844 2.164 1 93.56 89 CYS A CA 1
ATOM 723 C C . CYS A 1 89 ? 10.781 -14.625 0.906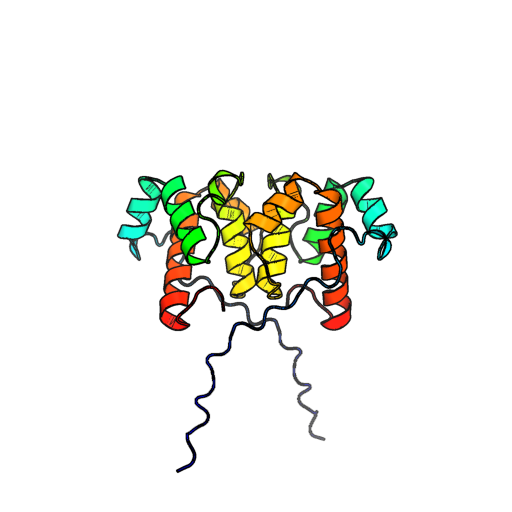 1 93.56 89 CYS A C 1
ATOM 725 O O . CYS A 1 89 ? 11.5 -15.539 0.5 1 93.56 89 CYS A O 1
ATOM 727 N N . CYS A 1 90 ? 9.617 -14.297 0.41 1 92.81 90 CYS A N 1
ATOM 728 C CA . CYS A 1 90 ? 9.141 -15.023 -0.762 1 92.81 90 CYS A CA 1
ATOM 729 C C . CYS A 1 90 ? 8.398 -14.094 -1.713 1 92.81 90 CYS A C 1
ATOM 731 O O . CYS A 1 90 ? 7.199 -14.266 -1.942 1 92.81 90 CYS A O 1
ATOM 733 N N . PRO A 1 91 ? 9.109 -13.25 -2.396 1 93.44 91 PRO A N 1
ATOM 734 C CA . PRO A 1 91 ? 8.445 -12.258 -3.25 1 93.44 91 PRO A CA 1
ATOM 735 C C . PRO A 1 91 ? 7.684 -12.898 -4.41 1 93.44 91 PRO A C 1
ATOM 737 O O . PRO A 1 91 ? 6.625 -12.398 -4.805 1 93.44 91 PRO A O 1
ATOM 740 N N . PHE A 1 92 ? 8.172 -14.023 -4.898 1 93.75 92 PHE A N 1
ATOM 741 C CA . PHE A 1 92 ? 7.484 -14.688 -6.004 1 93.75 92 PHE A CA 1
ATOM 742 C C . PHE A 1 92 ? 6.176 -15.305 -5.527 1 93.75 92 PHE A C 1
ATOM 744 O O . PHE A 1 92 ? 5.137 -15.148 -6.176 1 93.75 92 PHE A O 1
ATOM 751 N N . CYS A 1 93 ? 6.242 -15.906 -4.422 1 93.75 93 CYS A N 1
ATOM 752 C CA . CYS A 1 93 ? 5.031 -16.5 -3.871 1 93.75 93 CYS A CA 1
ATOM 753 C C . CYS A 1 93 ? 4.016 -15.43 -3.496 1 93.75 93 CYS A C 1
ATOM 755 O O . CYS A 1 93 ? 2.814 -15.609 -3.707 1 93.75 93 CYS A O 1
ATOM 757 N N . ALA A 1 94 ? 4.543 -14.398 -2.904 1 95.19 94 ALA A N 1
ATOM 758 C CA . ALA A 1 94 ? 3.664 -13.297 -2.527 1 95.19 94 ALA A CA 1
ATOM 759 C C . ALA A 1 94 ? 2.982 -12.688 -3.754 1 95.19 94 ALA A C 1
ATOM 761 O O . ALA A 1 94 ? 1.789 -12.383 -3.721 1 95.19 94 ALA A O 1
ATOM 762 N N . ALA A 1 95 ? 3.721 -12.523 -4.805 1 95.69 95 ALA A N 1
ATOM 763 C CA . ALA A 1 95 ? 3.164 -11.969 -6.035 1 95.69 95 ALA A CA 1
ATOM 764 C C . ALA A 1 95 ? 2.125 -12.898 -6.645 1 95.69 95 ALA A C 1
ATOM 766 O O . ALA A 1 95 ? 1.102 -12.445 -7.164 1 95.69 95 ALA A O 1
ATOM 767 N N . CYS A 1 96 ? 2.326 -14.188 -6.559 1 94.81 96 CYS A N 1
ATOM 768 C CA . CYS A 1 96 ? 1.368 -15.148 -7.082 1 94.81 96 CYS A CA 1
ATOM 769 C C . CYS A 1 96 ? 0.071 -15.125 -6.285 1 94.81 96 CYS A C 1
ATOM 771 O O . CYS A 1 96 ? -1.018 -15.203 -6.855 1 94.81 96 CYS A O 1
ATOM 773 N N . GLN A 1 97 ? 0.245 -15.078 -4.984 1 94.88 97 GLN A N 1
ATOM 774 C CA . GLN A 1 97 ? -0.94 -14.984 -4.141 1 94.88 97 GLN A CA 1
ATOM 775 C C . GLN A 1 97 ? -1.758 -13.742 -4.48 1 94.88 97 GLN A C 1
ATOM 777 O O . GLN A 1 97 ? -2.984 -13.805 -4.582 1 94.88 97 GLN A O 1
ATOM 782 N N . LEU A 1 98 ? -1.116 -12.68 -4.621 1 95.94 98 LEU A N 1
ATOM 783 C CA . LEU A 1 98 ? -1.771 -11.422 -4.969 1 95.94 98 LEU A CA 1
ATOM 784 C C . LEU A 1 98 ? -2.49 -11.539 -6.309 1 95.94 98 LEU A C 1
ATOM 786 O O . LEU A 1 98 ? -3.639 -11.109 -6.441 1 95.94 98 LEU A O 1
ATOM 790 N N . ASP A 1 99 ? -1.817 -12.102 -7.246 1 95.5 99 ASP A N 1
ATOM 791 C CA . ASP A 1 99 ? -2.406 -12.258 -8.57 1 95.5 99 ASP A CA 1
ATOM 792 C C . ASP A 1 99 ? -3.658 -13.125 -8.516 1 95.5 99 ASP A C 1
ATOM 794 O O . ASP A 1 99 ? -4.668 -12.812 -9.156 1 95.5 99 ASP A O 1
ATOM 798 N N . ARG A 1 100 ? -3.596 -14.203 -7.832 1 94.94 100 ARG A N 1
ATOM 799 C CA . ARG A 1 100 ? -4.75 -15.086 -7.723 1 94.94 100 ARG A CA 1
ATOM 800 C C . ARG A 1 100 ? -5.93 -14.375 -7.074 1 94.94 100 ARG A C 1
ATOM 802 O O . ARG A 1 100 ? -7.078 -14.57 -7.477 1 94.94 100 ARG A O 1
ATOM 809 N N . ASP A 1 101 ? -5.621 -13.633 -6.086 1 95.75 101 ASP A N 1
ATOM 810 C CA . ASP A 1 101 ? -6.695 -12.891 -5.434 1 95.75 101 ASP A CA 1
ATOM 811 C C . ASP A 1 101 ? -7.266 -11.82 -6.359 1 95.75 101 ASP A C 1
ATOM 813 O O . ASP A 1 101 ? -8.469 -11.57 -6.363 1 95.75 101 ASP A O 1
ATOM 817 N N . MET A 1 102 ? -6.469 -11.133 -7.098 1 95.44 102 MET A N 1
ATOM 818 C CA . MET A 1 102 ? -6.93 -10.141 -8.07 1 95.44 102 MET A CA 1
ATOM 819 C C . MET A 1 102 ? -7.855 -10.781 -9.102 1 95.44 102 MET A C 1
ATOM 821 O O . MET A 1 102 ? -8.891 -10.219 -9.445 1 95.44 102 MET A O 1
ATOM 825 N N . GLN A 1 103 ? -7.441 -11.961 -9.555 1 94.12 103 GLN A N 1
ATOM 826 C CA . GLN A 1 103 ? -8.266 -12.688 -10.508 1 94.12 103 GLN A CA 1
ATOM 827 C C . GLN A 1 103 ? -9.609 -13.07 -9.898 1 94.12 103 GLN A C 1
ATOM 829 O O . GLN A 1 103 ? -10.641 -13.008 -10.57 1 94.12 103 GLN A O 1
ATOM 834 N N . TYR A 1 104 ? -9.5 -13.477 -8.711 1 94.06 104 TYR A N 1
ATOM 835 C CA . TYR A 1 104 ? -10.719 -13.836 -7.996 1 94.06 104 TYR A CA 1
ATOM 836 C C . TYR A 1 104 ? -11.68 -12.656 -7.938 1 94.06 104 TYR A C 1
ATOM 838 O O . TYR A 1 104 ? -12.883 -12.812 -8.195 1 94.06 104 TYR A O 1
ATOM 846 N N . ILE A 1 105 ? -11.227 -11.477 -7.582 1 94.5 105 ILE A N 1
ATOM 847 C CA . ILE A 1 105 ? -12.055 -10.273 -7.496 1 94.5 105 ILE A CA 1
ATOM 848 C C . ILE A 1 105 ? -12.586 -9.914 -8.883 1 94.5 105 ILE A C 1
ATOM 850 O O . ILE A 1 105 ? -13.742 -9.523 -9.023 1 94.5 105 ILE A O 1
ATOM 854 N N . GLU A 1 106 ? -11.75 -9.977 -9.883 1 94.19 106 GLU A N 1
ATOM 855 C CA . GLU A 1 106 ? -12.164 -9.672 -11.25 1 94.19 106 GLU A CA 1
ATOM 856 C C . GLU A 1 106 ? -13.297 -10.602 -11.703 1 94.19 106 GLU A C 1
ATOM 858 O O . GLU A 1 106 ? -14.227 -10.164 -12.375 1 94.19 106 GLU A O 1
ATOM 863 N N . LYS A 1 107 ? -13.227 -11.859 -11.328 1 92.75 107 LYS A N 1
ATOM 864 C CA . LYS A 1 107 ? -14.234 -12.852 -11.719 1 92.75 107 LYS A CA 1
ATOM 865 C C . LYS A 1 107 ? -15.523 -12.656 -10.93 1 92.75 107 LYS A C 1
ATOM 867 O O . LYS A 1 107 ? -16.625 -12.867 -11.461 1 92.75 107 LYS A O 1
ATOM 872 N N . THR A 1 108 ? -15.43 -12.227 -9.672 1 91.19 108 THR A N 1
ATOM 873 C CA . THR A 1 108 ? -16.594 -12.141 -8.805 1 91.19 108 THR A CA 1
ATOM 874 C C . THR A 1 108 ? -17.266 -10.773 -8.922 1 91.19 108 THR A C 1
ATOM 876 O O . THR A 1 108 ? -18.5 -10.68 -8.922 1 91.19 108 THR A O 1
ATOM 879 N N . THR A 1 109 ? -16.516 -9.625 -8.969 1 89.25 109 THR A N 1
ATOM 880 C CA . THR A 1 109 ? -17.094 -8.281 -8.977 1 89.25 109 THR A CA 1
ATOM 881 C C . THR A 1 109 ? -17.047 -7.684 -10.375 1 89.25 109 THR A C 1
ATOM 883 O O . THR A 1 109 ? -17.766 -6.719 -10.664 1 89.25 109 THR A O 1
ATOM 886 N N . GLY A 1 110 ? -16.25 -8.188 -11.344 1 85.5 110 GLY A N 1
ATOM 887 C CA . GLY A 1 110 ? -16.141 -7.715 -12.719 1 85.5 110 GLY A CA 1
ATOM 888 C C . GLY A 1 110 ? -15.023 -6.703 -12.906 1 85.5 110 GLY A C 1
ATOM 889 O O . GLY A 1 110 ? -14.586 -6.457 -14.031 1 85.5 110 GLY A O 1
ATOM 890 N N . GLU A 1 111 ? -14.695 -5.91 -11.875 1 84.19 111 GLU A N 1
ATOM 891 C CA . GLU A 1 111 ? -13.578 -4.977 -11.953 1 84.19 111 GLU A CA 1
ATOM 892 C C . GLU A 1 111 ? -12.805 -4.934 -10.633 1 84.19 111 GLU A C 1
ATOM 894 O O . GLU A 1 111 ? -13.367 -5.188 -9.57 1 84.19 111 GLU A O 1
ATOM 899 N N . LEU A 1 112 ? -11.5 -4.602 -10.703 1 89.38 112 LEU A N 1
ATOM 900 C CA . LEU A 1 112 ? -10.633 -4.582 -9.531 1 89.38 112 LEU A CA 1
ATOM 901 C C . LEU A 1 112 ? -10.797 -3.283 -8.758 1 89.38 112 LEU A C 1
ATOM 903 O O . LEU A 1 112 ? -10.734 -3.277 -7.523 1 89.38 112 LEU A O 1
ATOM 907 N N . ASN A 1 113 ? -10.984 -2.225 -9.656 1 81.75 113 ASN A N 1
ATOM 908 C CA . ASN A 1 113 ? -11.039 -0.904 -9.047 1 81.75 113 ASN A CA 1
ATOM 909 C C . ASN A 1 113 ? -12.469 -0.523 -8.664 1 81.75 113 ASN A C 1
ATOM 911 O O . ASN A 1 113 ? -13.016 0.446 -9.188 1 81.75 113 ASN A O 1
ATOM 915 N N . ILE A 1 114 ? -13.047 -1.322 -7.711 1 73.31 114 ILE A N 1
ATOM 916 C CA . ILE A 1 114 ? -14.422 -1.092 -7.277 1 73.31 114 ILE A CA 1
ATOM 917 C C . ILE A 1 114 ? -14.438 -0.064 -6.148 1 73.31 114 ILE A C 1
ATOM 919 O O . ILE A 1 114 ? -13.5 0.009 -5.352 1 73.31 114 ILE A O 1
ATOM 923 N N . MET B 1 1 ? -44.531 2.953 -21.422 1 26.92 1 MET B N 1
ATOM 924 C CA . MET B 1 1 ? -43.5 1.919 -21.344 1 26.92 1 MET B CA 1
ATOM 925 C C . MET B 1 1 ? -42.312 2.369 -20.469 1 26.92 1 MET B C 1
ATOM 927 O O . MET B 1 1 ? -41.688 3.379 -20.75 1 26.92 1 MET B O 1
ATOM 931 N N . HIS B 1 2 ? -42.344 2.27 -19.141 1 33.03 2 HIS B N 1
ATOM 932 C CA . HIS B 1 2 ? -41.438 2.744 -18.094 1 33.03 2 HIS B CA 1
ATOM 933 C C . HIS B 1 2 ? -40.062 2.15 -18.234 1 33.03 2 HIS B C 1
ATOM 935 O O . HIS B 1 2 ? -39.906 0.93 -18.328 1 33.03 2 HIS B O 1
ATOM 941 N N . ILE B 1 3 ? -39.25 2.695 -19.094 1 34.62 3 ILE B N 1
ATOM 942 C CA . ILE B 1 3 ? -37.906 2.182 -19.328 1 34.62 3 ILE B CA 1
ATOM 943 C C . ILE B 1 3 ? -37.25 1.845 -18 1 34.62 3 ILE B C 1
ATOM 945 O O . ILE B 1 3 ? -37.219 2.666 -17.078 1 34.62 3 ILE B O 1
ATOM 949 N N . PRO B 1 4 ? -37.219 0.589 -17.531 1 34.75 4 PRO B N 1
ATOM 950 C CA . PRO B 1 4 ? -36.625 0.274 -16.219 1 34.75 4 PRO B CA 1
ATOM 951 C C . PRO B 1 4 ? -35.312 1.011 -15.977 1 34.75 4 PRO B C 1
ATOM 953 O O . PRO B 1 4 ? -34.531 1.193 -16.906 1 34.75 4 PRO B O 1
ATOM 956 N N . ILE B 1 5 ? -35.25 2.164 -15.312 1 33.12 5 ILE B N 1
ATOM 957 C CA . ILE B 1 5 ? -34.031 2.852 -14.852 1 33.12 5 ILE B CA 1
ATOM 958 C C . ILE B 1 5 ? -32.969 1.828 -14.5 1 33.12 5 ILE B C 1
ATOM 960 O O . ILE B 1 5 ? -33.125 1.051 -13.555 1 33.12 5 ILE B O 1
ATOM 964 N N . ALA B 1 6 ? -32.375 1.028 -15.414 1 35.72 6 ALA B N 1
ATOM 965 C CA . ALA B 1 6 ? -31.266 0.09 -15.25 1 35.72 6 ALA B CA 1
ATOM 966 C C . ALA B 1 6 ? -30.297 0.562 -14.172 1 35.72 6 ALA B C 1
ATOM 968 O O . ALA B 1 6 ? -29.984 1.751 -14.094 1 35.72 6 ALA B O 1
ATOM 969 N N . GLU B 1 7 ? -30.375 0.122 -12.938 1 37.44 7 GLU B N 1
ATOM 970 C CA . GLU B 1 7 ? -29.516 0.433 -11.797 1 37.44 7 GLU B CA 1
ATOM 971 C C . GLU B 1 7 ? -28.078 0.684 -12.242 1 37.44 7 GLU B C 1
ATOM 973 O O . GLU B 1 7 ? -27.453 -0.174 -12.875 1 37.44 7 GLU B O 1
ATOM 978 N N . GLN B 1 8 ? -27.688 1.779 -12.789 1 39.47 8 GLN B N 1
ATOM 979 C CA . GLN B 1 8 ? -26.406 2.227 -13.312 1 39.47 8 GLN B CA 1
ATOM 980 C C . GLN B 1 8 ? -25.25 1.577 -12.555 1 39.47 8 GLN B C 1
ATOM 982 O O . GLN B 1 8 ? -25.312 1.41 -11.328 1 39.47 8 GLN B O 1
ATOM 987 N N . PRO B 1 9 ? -24.422 0.675 -13.086 1 41.16 9 PRO B N 1
ATOM 988 C CA . PRO B 1 9 ? -23.359 -0.038 -12.359 1 41.16 9 PRO B CA 1
ATOM 989 C C . PRO B 1 9 ? -22.656 0.837 -11.328 1 41.16 9 PRO B C 1
ATOM 991 O O . PRO B 1 9 ? -22.578 2.057 -11.492 1 41.16 9 PRO B O 1
ATOM 994 N N . TYR B 1 10 ? -22.672 0.578 -9.977 1 41.47 10 TYR B N 1
ATOM 995 C CA . TYR B 1 10 ? -22.109 1.263 -8.82 1 41.47 10 TYR B CA 1
ATOM 996 C C . TYR B 1 10 ? -20.75 1.874 -9.164 1 41.47 10 TYR B C 1
ATOM 998 O O . TYR B 1 10 ? -19.797 1.152 -9.438 1 41.47 10 TYR B O 1
ATOM 1006 N N . ALA B 1 11 ? -20.453 2.77 -9.93 1 49.03 11 ALA B N 1
ATOM 1007 C CA . ALA B 1 11 ? -19.203 3.508 -10.117 1 49.03 11 ALA B CA 1
ATOM 1008 C C . ALA B 1 11 ? -18.469 3.674 -8.789 1 49.03 11 ALA B C 1
ATOM 1010 O O . ALA B 1 11 ? -19.047 4.129 -7.801 1 49.03 11 ALA B O 1
ATOM 1011 N N . PRO B 1 12 ? -17.375 2.918 -8.578 1 55.12 12 PRO B N 1
ATOM 1012 C CA . PRO B 1 12 ? -16.812 2.934 -7.23 1 55.12 12 PRO B CA 1
ATOM 1013 C C . PRO B 1 12 ? -16.688 4.344 -6.656 1 55.12 12 PRO B C 1
ATOM 1015 O O . PRO B 1 12 ? -16.266 5.266 -7.363 1 55.12 12 PRO B O 1
ATOM 1018 N N . ASP B 1 13 ? -17.625 4.887 -5.836 1 67 13 ASP B N 1
ATOM 1019 C CA . ASP B 1 13 ? -17.672 6.164 -5.133 1 67 13 ASP B CA 1
ATOM 1020 C C . ASP B 1 13 ? -16.359 6.457 -4.422 1 67 13 ASP B C 1
ATOM 1022 O O . ASP B 1 13 ? -16 5.785 -3.453 1 67 13 ASP B O 1
ATOM 1026 N N . HIS B 1 14 ? -15.32 6.949 -5.25 1 85.69 14 HIS B N 1
ATOM 1027 C CA . HIS B 1 14 ? -14.078 7.383 -4.609 1 85.69 14 HIS B CA 1
ATOM 1028 C C . HIS B 1 14 ? -14.25 8.742 -3.947 1 85.69 14 HIS B C 1
ATOM 1030 O O . HIS B 1 14 ? -15.016 9.586 -4.426 1 85.69 14 HIS B O 1
ATOM 1036 N N . ARG B 1 15 ? -13.703 8.859 -2.785 1 91.38 15 ARG B N 1
ATOM 1037 C CA . ARG B 1 15 ? -13.656 10.164 -2.131 1 91.38 15 ARG B CA 1
ATOM 1038 C C . ARG B 1 15 ? -12.305 10.836 -2.344 1 91.38 15 ARG B C 1
ATOM 1040 O O . ARG B 1 15 ? -11.352 10.188 -2.791 1 91.38 15 ARG B O 1
ATOM 1047 N N . ASP B 1 16 ? -12.25 12.141 -2.07 1 92.69 16 ASP B N 1
ATOM 1048 C CA . ASP B 1 16 ? -11 12.883 -2.188 1 92.69 16 ASP B CA 1
ATOM 1049 C C . ASP B 1 16 ? -10.297 12.992 -0.833 1 92.69 16 ASP B C 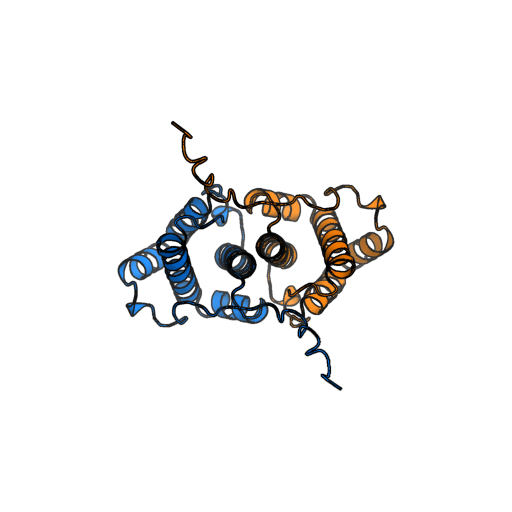1
ATOM 1051 O O . ASP B 1 16 ? -10.891 12.68 0.203 1 92.69 16 ASP B O 1
ATOM 1055 N N . TRP B 1 17 ? -9.047 13.336 -0.896 1 94.75 17 TRP B N 1
ATOM 1056 C CA . TRP B 1 17 ? -8.328 13.664 0.332 1 94.75 17 TRP B CA 1
ATOM 1057 C C . TRP B 1 17 ? -9.039 14.781 1.089 1 94.75 17 TRP B C 1
ATOM 1059 O O . TRP B 1 17 ? -9.625 15.68 0.479 1 94.75 17 TRP B O 1
ATOM 1069 N N . LYS B 1 18 ? -9.047 14.742 2.41 1 91.69 18 LYS B N 1
ATOM 1070 C CA . LYS B 1 18 ? -9.617 15.805 3.225 1 91.69 18 LYS B CA 1
ATOM 1071 C C . LYS B 1 18 ? -8.922 17.141 2.951 1 91.69 18 LYS B C 1
ATOM 1073 O O . LYS B 1 18 ? -9.578 18.188 2.873 1 91.69 18 LYS B O 1
ATOM 1078 N N . ASP B 1 19 ? -7.594 17.094 2.906 1 91.62 19 ASP B N 1
ATOM 1079 C CA . ASP B 1 19 ? -6.77 18.281 2.648 1 91.62 19 ASP B CA 1
ATOM 1080 C C . ASP B 1 19 ? -5.777 18.016 1.518 1 91.62 19 ASP B C 1
ATOM 1082 O O . ASP B 1 19 ? -5.441 16.859 1.231 1 91.62 19 ASP B O 1
ATOM 1086 N N . GLY B 1 20 ? -5.352 19.141 0.973 1 90.94 20 GLY B N 1
ATOM 1087 C CA . GLY B 1 20 ? -4.379 19 -0.1 1 90.94 20 GLY B CA 1
ATOM 1088 C C . GLY B 1 20 ? -2.979 18.703 0.399 1 90.94 20 GLY B C 1
ATOM 1089 O O . GLY B 1 20 ? -2.732 18.688 1.606 1 90.94 20 GLY B O 1
ATOM 1090 N N . LEU B 1 21 ? -2.072 18.438 -0.505 1 89.69 21 LEU B N 1
ATOM 1091 C CA . LEU B 1 21 ? -0.692 18.062 -0.201 1 89.69 21 LEU B CA 1
ATOM 1092 C C . LEU B 1 21 ? 0.041 19.234 0.468 1 89.69 21 LEU B C 1
ATOM 1094 O O . LEU B 1 21 ? 0.857 19.016 1.367 1 89.69 21 LEU B O 1
ATOM 1098 N N . PHE B 1 22 ? -0.27 20.469 0.05 1 89.31 22 PHE B N 1
ATOM 1099 C CA . PHE B 1 22 ? 0.487 21.609 0.534 1 89.31 22 PHE B CA 1
ATOM 1100 C C . PHE B 1 22 ? -0.32 22.391 1.56 1 89.31 22 PHE B C 1
ATOM 1102 O O . PHE B 1 22 ? -0.06 23.578 1.787 1 89.31 22 PHE B O 1
ATOM 1109 N N . ASP B 1 23 ? -1.278 21.828 2.123 1 88.38 23 ASP B N 1
ATOM 1110 C CA . ASP B 1 23 ? -2.086 22.453 3.16 1 88.38 23 ASP B CA 1
ATOM 1111 C C . ASP B 1 23 ? -1.533 22.156 4.551 1 88.38 23 ASP B C 1
ATOM 1113 O O . ASP B 1 23 ? -2.295 21.891 5.48 1 88.38 23 ASP B O 1
ATOM 1117 N N . CYS B 1 24 ? -0.248 22.156 4.734 1 79.06 24 CYS B N 1
ATOM 1118 C CA . CYS B 1 24 ? 0.399 21.828 6 1 79.06 24 CYS B CA 1
ATOM 1119 C C . CYS B 1 24 ? -0.036 22.797 7.098 1 79.06 24 CYS B C 1
ATOM 1121 O O . CYS B 1 24 ? 0.07 22.484 8.281 1 79.06 24 CYS B O 1
ATOM 1123 N N . GLN B 1 25 ? -0.597 23.844 6.707 1 79.44 25 GLN B N 1
ATOM 1124 C CA . GLN B 1 25 ? -1.005 24.859 7.668 1 79.44 25 GLN B CA 1
ATOM 1125 C C . GLN B 1 25 ? -2.242 24.422 8.445 1 79.44 25 GLN B C 1
ATOM 1127 O O . GLN B 1 25 ? -2.535 24.969 9.516 1 79.44 25 GLN B O 1
ATOM 1132 N N . ASN B 1 26 ? -2.928 23.484 7.949 1 83.25 26 ASN B N 1
ATOM 1133 C CA . ASN B 1 26 ? -4.148 23.031 8.617 1 83.25 26 ASN B CA 1
ATOM 1134 C C . ASN B 1 26 ? -3.842 22.172 9.836 1 83.25 26 ASN B C 1
ATOM 1136 O O . ASN B 1 26 ? -4.703 21.969 10.688 1 83.25 26 ASN B O 1
ATOM 1140 N N . ASP B 1 27 ? -2.678 21.594 9.977 1 83.62 27 ASP B N 1
ATOM 1141 C CA . ASP B 1 27 ? -2.189 20.859 11.133 1 83.62 27 ASP B CA 1
ATOM 1142 C C . ASP B 1 27 ? -0.701 21.109 11.359 1 83.62 27 ASP B C 1
ATOM 1144 O O . ASP B 1 27 ? 0.13 20.234 11.086 1 83.62 27 ASP B O 1
ATOM 1148 N N . ARG B 1 28 ? -0.393 22.109 11.953 1 87.25 28 ARG B N 1
ATOM 1149 C CA . ARG B 1 28 ? 0.989 22.562 12.094 1 87.25 28 ARG B CA 1
ATOM 1150 C C . ARG B 1 28 ? 1.752 21.688 13.078 1 87.25 28 ARG B C 1
ATOM 1152 O O . ARG B 1 28 ? 2.928 21.375 12.867 1 87.25 28 ARG B O 1
ATOM 1159 N N . LYS B 1 29 ? 1.093 21.312 14.102 1 89.06 29 LYS B N 1
ATOM 1160 C CA . LYS B 1 29 ? 1.763 20.5 15.125 1 89.06 29 LYS B CA 1
ATOM 1161 C C . LYS B 1 29 ? 2.287 19.203 14.547 1 89.06 29 LYS B C 1
ATOM 1163 O O . LYS B 1 29 ? 3.471 18.875 14.68 1 89.06 29 LYS B O 1
ATOM 1168 N N . SER B 1 30 ? 1.32 18.453 13.914 1 89.38 30 SER B N 1
ATOM 1169 C CA . SER B 1 30 ? 1.735 17.172 13.352 1 89.38 30 SER B CA 1
ATOM 1170 C C . SER B 1 30 ? 2.811 17.359 12.281 1 89.38 30 SER B C 1
ATOM 1172 O O . SER B 1 30 ? 3.746 16.562 12.195 1 89.38 30 SER B O 1
ATOM 1174 N N . CYS B 1 31 ? 2.727 18.438 11.492 1 90.19 31 CYS B N 1
ATOM 1175 C CA . CYS B 1 31 ? 3.697 18.688 10.43 1 90.19 31 CYS B CA 1
ATOM 1176 C C . CYS B 1 31 ? 5.062 19.047 11.016 1 90.19 31 CYS B C 1
ATOM 1178 O O . CYS B 1 31 ? 6.094 18.688 10.445 1 90.19 31 CYS B O 1
ATOM 1180 N N . PHE B 1 32 ? 5.059 19.812 12.094 1 92.38 32 PHE B N 1
ATOM 1181 C CA . PHE B 1 32 ? 6.305 20.125 12.781 1 92.38 32 PHE B CA 1
ATOM 1182 C C . PHE B 1 32 ? 6.969 18.859 13.305 1 92.38 32 PHE B C 1
ATOM 1184 O O . PHE B 1 32 ? 8.18 18.688 13.172 1 92.38 32 PHE B O 1
ATOM 1191 N N . LEU B 1 33 ? 6.191 17.984 13.883 1 93.38 33 LEU B N 1
ATOM 1192 C CA . LEU B 1 33 ? 6.73 16.75 14.422 1 93.38 33 LEU B CA 1
ATOM 1193 C C . LEU B 1 33 ? 7.27 15.859 13.305 1 93.38 33 LEU B C 1
ATOM 1195 O O . LEU B 1 33 ? 8.305 15.203 13.477 1 93.38 33 LEU B O 1
ATOM 1199 N N . ILE B 1 34 ? 6.574 15.797 12.211 1 94.94 34 ILE B N 1
ATOM 1200 C CA . ILE B 1 34 ? 7.023 15.016 11.062 1 94.94 34 ILE B CA 1
ATOM 1201 C C . ILE B 1 34 ? 8.344 15.578 10.539 1 94.94 34 ILE B C 1
ATOM 1203 O O . ILE B 1 34 ? 9.273 14.828 10.242 1 94.94 34 ILE B O 1
ATOM 1207 N N . ALA B 1 35 ? 8.414 16.938 10.461 1 92.75 35 ALA B N 1
ATOM 1208 C CA . ALA B 1 35 ? 9.633 17.578 9.969 1 92.75 35 ALA B CA 1
ATOM 1209 C C . ALA B 1 35 ? 10.797 17.344 10.922 1 92.75 35 ALA B C 1
ATOM 1211 O O . ALA B 1 35 ? 11.945 17.219 10.492 1 92.75 35 ALA B O 1
ATOM 1212 N N . PHE B 1 36 ? 10.5 17.328 12.164 1 95.06 36 PHE B N 1
ATOM 1213 C CA . PHE B 1 36 ? 11.531 17.172 13.188 1 95.06 36 PHE B CA 1
ATOM 1214 C C . PHE B 1 36 ? 12.086 15.758 13.195 1 95.06 36 PHE B C 1
ATOM 1216 O O . PHE B 1 36 ? 13.297 15.562 13.305 1 95.06 36 PHE B O 1
ATOM 1223 N N . CYS B 1 37 ? 11.18 14.781 13.117 1 95.56 37 CYS B N 1
ATOM 1224 C CA . CYS B 1 37 ? 11.602 13.383 13.141 1 95.56 37 CYS B CA 1
ATOM 1225 C C . CYS B 1 37 ? 10.672 12.516 12.305 1 95.56 37 CYS B C 1
ATOM 1227 O O . CYS B 1 37 ? 9.789 11.844 12.836 1 95.56 37 CYS B O 1
ATOM 1229 N N . TYR B 1 38 ? 10.953 12.367 11.109 1 94.75 38 TYR B N 1
ATOM 1230 C CA . TYR B 1 38 ? 10.133 11.656 10.141 1 94.75 38 TYR B CA 1
ATOM 1231 C C . TYR B 1 38 ? 9.977 10.195 10.523 1 94.75 38 TYR B C 1
ATOM 1233 O O . TYR B 1 38 ? 8.852 9.688 10.625 1 94.75 38 TYR B O 1
ATOM 1241 N N . PRO B 1 39 ? 11.148 9.492 10.852 1 94.19 39 PRO B N 1
ATOM 1242 C CA . PRO B 1 39 ? 10.992 8.062 11.141 1 94.19 39 PRO B CA 1
ATOM 1243 C C . PRO B 1 39 ? 10.203 7.809 12.422 1 94.19 39 PRO B C 1
ATOM 1245 O O . PRO B 1 39 ? 9.445 6.836 12.5 1 94.19 39 PRO B O 1
ATOM 1248 N N . CYS B 1 40 ? 10.312 8.672 13.359 1 94.75 40 CYS B N 1
ATOM 1249 C CA . CYS B 1 40 ? 9.555 8.516 14.602 1 94.75 40 CYS B CA 1
ATOM 1250 C C . CYS B 1 40 ? 8.062 8.719 14.352 1 94.75 40 CYS B C 1
ATOM 1252 O O . CYS B 1 40 ? 7.238 7.969 14.875 1 94.75 40 CYS B O 1
ATOM 1254 N N . TYR B 1 41 ? 7.723 9.688 13.617 1 95.5 41 TYR B N 1
ATOM 1255 C CA . TYR B 1 41 ? 6.309 9.945 13.375 1 95.5 41 TYR B CA 1
ATOM 1256 C C . TYR B 1 41 ? 5.691 8.844 12.516 1 95.5 41 TYR B C 1
ATOM 1258 O O . TYR B 1 41 ? 4.523 8.5 12.695 1 95.5 41 TYR B O 1
ATOM 1266 N N . MET B 1 42 ? 6.473 8.328 11.633 1 95.5 42 MET B N 1
ATOM 1267 C CA . MET B 1 42 ? 5.988 7.203 10.836 1 95.5 42 MET B CA 1
ATOM 1268 C C . MET B 1 42 ? 5.648 6.012 11.719 1 95.5 42 MET B C 1
ATOM 1270 O O . MET B 1 42 ? 4.637 5.344 11.508 1 95.5 42 MET B O 1
ATOM 1274 N N . CYS B 1 43 ? 6.516 5.73 12.688 1 95.88 43 CYS B N 1
ATOM 1275 C CA . CYS B 1 43 ? 6.223 4.656 13.633 1 95.88 43 CYS B CA 1
ATOM 1276 C C . CYS B 1 43 ? 4.914 4.918 14.367 1 95.88 43 CYS B C 1
ATOM 1278 O O . CYS B 1 43 ? 4.121 3.996 14.578 1 95.88 43 CYS B O 1
ATOM 1280 N N . TYR B 1 44 ? 4.75 6.145 14.695 1 95.31 44 TYR B N 1
ATOM 1281 C CA . TYR B 1 44 ? 3.52 6.539 15.367 1 95.31 44 TYR B CA 1
ATOM 1282 C C . TYR B 1 44 ? 2.311 6.332 14.461 1 95.31 44 TYR B C 1
ATOM 1284 O O . TYR B 1 44 ? 1.29 5.793 14.898 1 95.31 44 TYR B O 1
ATOM 1292 N N . MET B 1 45 ? 2.33 6.691 13.195 1 95.62 45 MET B N 1
ATOM 1293 C CA . MET B 1 45 ? 1.23 6.531 12.25 1 95.62 45 MET B CA 1
ATOM 1294 C C . MET B 1 45 ? 0.902 5.059 12.031 1 95.62 45 MET B C 1
ATOM 1296 O O . MET B 1 45 ? -0.269 4.684 11.953 1 95.62 45 MET B O 1
ATOM 1300 N N . TYR B 1 46 ? 1.956 4.234 11.969 1 95.88 46 TYR B N 1
ATOM 1301 C CA . TYR B 1 46 ? 1.734 2.801 11.836 1 95.88 46 TYR B CA 1
ATOM 1302 C C . TYR B 1 46 ? 1.05 2.232 13.07 1 95.88 46 TYR B C 1
ATOM 1304 O O . TYR B 1 46 ? 0.189 1.355 12.961 1 95.88 46 TYR B O 1
ATOM 1312 N N . SER B 1 47 ? 1.452 2.729 14.25 1 94.62 47 SER B N 1
ATOM 1313 C CA . SER B 1 47 ? 0.839 2.256 15.484 1 94.62 47 SER B CA 1
ATOM 1314 C C . SER B 1 47 ? -0.639 2.627 15.547 1 94.62 47 SER B C 1
ATOM 1316 O O . SER B 1 47 ? -1.444 1.896 16.125 1 94.62 47 SER B O 1
ATOM 1318 N N . ARG B 1 48 ? -0.993 3.738 14.984 1 93.56 48 ARG B N 1
ATOM 1319 C CA . ARG B 1 48 ? -2.391 4.156 14.945 1 93.56 48 ARG B CA 1
ATOM 1320 C C . ARG B 1 48 ? -3.223 3.197 14.094 1 93.56 48 ARG B C 1
ATOM 1322 O O . ARG B 1 48 ? -4.426 3.045 14.32 1 93.56 48 ARG B O 1
ATOM 1329 N N . TYR B 1 49 ? -2.629 2.506 13.062 1 93.56 49 TYR B N 1
ATOM 1330 C CA . TYR B 1 49 ? -3.291 1.482 12.258 1 93.56 49 TYR B CA 1
ATOM 1331 C C . TYR B 1 49 ? -3.186 0.115 12.922 1 93.56 49 TYR B C 1
ATOM 1333 O O . TYR B 1 49 ? -3.443 -0.912 12.289 1 93.56 49 TYR B O 1
ATOM 1341 N N . GLU B 1 50 ? -2.68 0.086 14.203 1 91.56 50 GLU B N 1
ATOM 1342 C CA . GLU B 1 50 ? -2.527 -1.141 14.977 1 91.56 50 GLU B CA 1
ATOM 1343 C C . GLU B 1 50 ? -1.474 -2.057 14.367 1 91.56 50 GLU B C 1
ATOM 1345 O O . GLU B 1 50 ? -1.612 -3.281 14.398 1 91.56 50 GLU B O 1
ATOM 1350 N N . GLU B 1 51 ? -0.512 -1.438 13.758 1 92.06 51 GLU B N 1
ATOM 1351 C CA . GLU B 1 51 ? 0.639 -2.156 13.219 1 92.06 51 GLU B CA 1
ATOM 1352 C C . GLU B 1 51 ? 1.819 -2.113 14.18 1 92.06 51 GLU B C 1
ATOM 1354 O O . GLU B 1 51 ? 1.858 -1.276 15.086 1 92.06 51 GLU B O 1
ATOM 1359 N N . CYS B 1 52 ? 2.676 -3.088 13.945 1 90 52 CYS B N 1
ATOM 1360 C CA . CYS B 1 52 ? 3.92 -3.037 14.711 1 90 52 CYS B CA 1
ATOM 1361 C C . CYS B 1 52 ? 4.676 -1.744 14.43 1 90 52 CYS B C 1
ATOM 1363 O O . CYS B 1 52 ? 4.789 -1.322 13.273 1 90 52 CYS B O 1
ATOM 1365 N N . CYS B 1 53 ? 5.199 -1.086 15.492 1 87.12 53 CYS B N 1
ATOM 1366 C CA . CYS B 1 53 ? 5.875 0.201 15.367 1 87.12 53 CYS B CA 1
ATOM 1367 C C . CYS B 1 53 ? 7.211 0.05 14.648 1 87.12 53 CYS B C 1
ATOM 1369 O O . CYS B 1 53 ? 7.734 1.019 14.094 1 87.12 53 CYS B O 1
ATOM 1371 N N . ALA B 1 54 ? 7.699 -1.148 14.602 1 89.69 54 ALA B N 1
ATOM 1372 C CA . ALA B 1 54 ? 9 -1.384 13.984 1 89.69 54 ALA B CA 1
ATOM 1373 C C . ALA B 1 54 ? 8.852 -1.604 12.477 1 89.69 54 ALA B C 1
ATOM 1375 O O . ALA B 1 54 ? 9.852 -1.649 11.75 1 89.69 54 ALA B O 1
ATOM 1376 N N . THR B 1 55 ? 7.605 -1.583 12.008 1 91.75 55 THR B N 1
ATOM 1377 C CA . THR B 1 55 ? 7.344 -1.914 10.617 1 91.75 55 THR B CA 1
ATOM 1378 C C . THR B 1 55 ? 7.957 -0.869 9.688 1 91.75 55 THR B C 1
ATOM 1380 O O . THR B 1 55 ? 8.625 -1.213 8.711 1 91.75 55 THR B O 1
ATOM 1383 N N . PRO B 1 56 ? 7.832 0.428 10.031 1 93.88 56 PRO B N 1
ATOM 1384 C CA . PRO B 1 56 ? 8.375 1.426 9.109 1 93.88 56 PRO B CA 1
ATOM 1385 C C . PRO B 1 56 ? 9.906 1.435 9.078 1 93.88 56 PRO B C 1
ATOM 1387 O O . PRO B 1 56 ? 10.5 1.914 8.117 1 93.88 56 PRO B O 1
ATOM 1390 N N . ILE B 1 57 ? 10.492 0.889 10.078 1 91.38 57 ILE B N 1
ATOM 1391 C CA . ILE B 1 57 ? 11.953 0.839 10.133 1 91.38 57 ILE B CA 1
ATOM 1392 C C . ILE B 1 57 ? 12.469 -0.245 9.188 1 91.38 57 ILE B C 1
ATOM 1394 O O . ILE B 1 57 ? 13.539 -0.104 8.594 1 91.38 57 ILE B O 1
ATOM 1398 N N . ALA B 1 58 ? 11.672 -1.249 9.008 1 90.25 58 ALA B N 1
ATOM 1399 C CA . ALA B 1 58 ? 12.078 -2.387 8.188 1 90.25 58 ALA B CA 1
ATOM 1400 C C . ALA B 1 58 ? 11.75 -2.145 6.719 1 90.25 58 ALA B C 1
ATOM 1402 O O . ALA B 1 58 ? 12.359 -2.748 5.832 1 90.25 58 ALA B O 1
ATOM 1403 N N . ILE B 1 59 ? 10.805 -1.25 6.434 1 91.56 59 ILE B N 1
ATOM 1404 C CA . ILE B 1 59 ? 10.297 -1.055 5.078 1 91.56 59 ILE B CA 1
ATOM 1405 C C . ILE B 1 59 ? 11.055 0.089 4.406 1 91.56 59 ILE B C 1
ATOM 1407 O O . ILE B 1 59 ? 11.258 1.146 5.008 1 91.56 59 ILE B O 1
ATOM 1411 N N . LEU B 1 60 ? 11.469 -0.092 3.189 1 87.38 60 LEU B N 1
ATOM 1412 C CA . LEU B 1 60 ? 12.266 0.885 2.457 1 87.38 60 LEU B CA 1
ATOM 1413 C C . LEU B 1 60 ? 11.461 2.152 2.189 1 87.38 60 LEU B C 1
ATOM 1415 O O . LEU B 1 60 ? 12 3.26 2.242 1 87.38 60 LEU B O 1
ATOM 1419 N N . ALA B 1 61 ? 10.227 2.082 1.879 1 92.5 61 ALA B N 1
ATOM 1420 C CA . ALA B 1 61 ? 9.336 3.211 1.622 1 92.5 61 ALA B CA 1
ATOM 1421 C C . ALA B 1 61 ? 8.055 3.102 2.449 1 92.5 61 ALA B C 1
ATOM 1423 O O . ALA B 1 61 ? 6.969 2.908 1.899 1 92.5 61 ALA B O 1
ATOM 1424 N N . PRO B 1 62 ? 8.219 3.355 3.74 1 94.94 62 PRO B N 1
ATOM 1425 C CA . PRO B 1 62 ? 7.062 3.125 4.613 1 94.94 62 PRO B CA 1
ATOM 1426 C C . PRO B 1 62 ? 5.938 4.129 4.379 1 94.94 62 PRO B C 1
ATOM 1428 O O . PRO B 1 62 ? 4.762 3.795 4.551 1 94.94 62 PRO B O 1
ATOM 1431 N N . GLY B 1 63 ? 6.316 5.379 4.023 1 95.94 63 GLY B N 1
ATOM 1432 C CA . GLY B 1 63 ? 5.285 6.363 3.744 1 95.94 63 GLY B CA 1
ATOM 1433 C C . GLY B 1 63 ? 4.41 5.992 2.561 1 95.94 63 GLY B C 1
ATOM 1434 O O . GLY B 1 63 ? 3.186 6.109 2.623 1 95.94 63 GLY B O 1
ATOM 1435 N N . LEU B 1 64 ? 5.035 5.484 1.522 1 96.38 64 LEU B N 1
ATOM 1436 C CA . LEU B 1 64 ? 4.305 5.098 0.321 1 96.38 64 LEU B CA 1
ATOM 1437 C C . LEU B 1 64 ? 3.406 3.896 0.595 1 96.38 64 LEU B C 1
ATOM 1439 O O . LEU B 1 64 ? 2.264 3.854 0.134 1 96.38 64 LEU B O 1
ATOM 1443 N N . VAL B 1 65 ? 3.883 2.955 1.372 1 96.44 65 VAL B N 1
ATOM 1444 C CA . VAL B 1 65 ? 3.129 1.742 1.671 1 96.44 65 VAL B CA 1
ATOM 1445 C C . VAL B 1 65 ? 1.893 2.092 2.496 1 96.44 65 VAL B C 1
ATOM 1447 O O . VAL B 1 65 ? 0.788 1.634 2.197 1 96.44 65 VAL B O 1
ATOM 1450 N N . LEU B 1 66 ? 2.107 2.885 3.498 1 96.75 66 LEU B N 1
ATOM 1451 C CA . LEU B 1 66 ? 0.986 3.277 4.344 1 96.75 66 LEU B CA 1
ATOM 1452 C C . LEU B 1 66 ? -0.016 4.121 3.564 1 96.75 66 LEU B C 1
ATOM 1454 O O . LEU B 1 66 ? -1.227 4.004 3.771 1 96.75 66 LEU B O 1
ATOM 1458 N N . ARG B 1 67 ? 0.472 4.961 2.717 1 96.88 67 ARG B N 1
ATOM 1459 C CA . ARG B 1 67 ? -0.384 5.797 1.884 1 96.88 67 ARG B CA 1
ATOM 1460 C C . ARG B 1 67 ? -1.237 4.949 0.947 1 96.88 67 ARG B C 1
ATOM 1462 O O . ARG B 1 67 ? -2.434 5.203 0.787 1 96.88 67 ARG B O 1
ATOM 1469 N N . ALA B 1 68 ? -0.621 4 0.291 1 96.25 68 ALA B N 1
ATOM 1470 C CA . ALA B 1 68 ? -1.355 3.1 -0.594 1 96.25 68 ALA B CA 1
ATOM 1471 C C . ALA B 1 68 ? -2.426 2.33 0.173 1 96.25 68 ALA B C 1
ATOM 1473 O O . ALA B 1 68 ? -3.562 2.203 -0.292 1 96.25 68 ALA B O 1
ATOM 1474 N N . TYR B 1 69 ? -2.049 1.854 1.38 1 96.31 69 TYR B N 1
ATOM 1475 C CA . TYR B 1 69 ? -2.977 1.106 2.223 1 96.31 69 TYR B CA 1
ATOM 1476 C C . TYR B 1 69 ? -4.16 1.973 2.633 1 96.31 69 TYR B C 1
ATOM 1478 O O . TYR B 1 69 ? -5.312 1.546 2.535 1 96.31 69 TYR B O 1
ATOM 1486 N N . HIS B 1 70 ? -3.855 3.184 3.111 1 96.31 70 HIS B N 1
ATOM 1487 C CA . HIS B 1 70 ? -4.883 4.121 3.551 1 96.31 70 HIS B CA 1
ATOM 1488 C C . HIS B 1 70 ? -5.824 4.484 2.408 1 96.31 70 HIS B C 1
ATOM 1490 O O . HIS B 1 70 ? -7.039 4.547 2.6 1 96.31 70 HIS B O 1
ATOM 1496 N N . ARG B 1 71 ? -5.254 4.719 1.213 1 94.69 71 ARG B N 1
ATOM 1497 C CA . ARG B 1 71 ? -6.066 5.07 0.053 1 94.69 71 ARG B CA 1
ATOM 1498 C C . ARG B 1 71 ? -6.992 3.924 -0.336 1 94.69 71 ARG B C 1
ATOM 1500 O O . ARG B 1 71 ? -8.156 4.145 -0.672 1 94.69 71 ARG B O 1
ATOM 1507 N N . GLY B 1 72 ? -6.492 2.734 -0.362 1 93.75 72 GLY B N 1
ATOM 1508 C CA . GLY B 1 72 ? -7.324 1.579 -0.655 1 93.75 72 GLY B CA 1
ATOM 1509 C C . GLY B 1 72 ? -8.43 1.369 0.361 1 93.75 72 GLY B C 1
ATOM 1510 O O . GLY B 1 72 ? -9.594 1.177 -0.009 1 93.75 72 GLY B O 1
ATOM 1511 N N . LYS B 1 73 ? -8.062 1.46 1.561 1 93.25 73 LYS B N 1
ATOM 1512 C CA . LYS B 1 73 ? -8.977 1.157 2.66 1 93.25 73 LYS B CA 1
ATOM 1513 C C . LYS B 1 73 ? -10.133 2.156 2.707 1 93.25 73 LYS B C 1
ATOM 1515 O O . LYS B 1 73 ? -11.273 1.78 2.984 1 93.25 73 LYS B O 1
ATOM 1520 N N . HIS B 1 74 ? -9.836 3.369 2.482 1 93.19 74 HIS B N 1
ATOM 1521 C CA . HIS B 1 74 ? -10.859 4.406 2.621 1 93.19 74 HIS B CA 1
ATOM 1522 C C . HIS B 1 74 ? -11.289 4.938 1.259 1 93.19 74 HIS B C 1
ATOM 1524 O O . HIS B 1 74 ? -11.914 6 1.172 1 93.19 74 HIS B O 1
ATOM 1530 N N . ARG B 1 75 ? -10.945 4.25 0.199 1 91.5 75 ARG B N 1
ATOM 1531 C CA . ARG B 1 75 ? -11.406 4.488 -1.165 1 91.5 75 ARG B CA 1
ATOM 1532 C C . ARG B 1 75 ? -11.125 5.922 -1.597 1 91.5 75 ARG B C 1
ATOM 1534 O O . ARG B 1 75 ? -12.008 6.609 -2.107 1 91.5 75 ARG B O 1
ATOM 1541 N N . ILE B 1 76 ? -9.93 6.312 -1.347 1 93.12 76 ILE B N 1
ATOM 1542 C CA . ILE B 1 76 ? -9.484 7.629 -1.8 1 93.12 76 ILE B CA 1
ATOM 1543 C C . ILE B 1 76 ? -9.047 7.547 -3.26 1 93.12 76 ILE B C 1
ATOM 1545 O O . ILE B 1 76 ? -8.258 6.68 -3.631 1 93.12 76 ILE B O 1
ATOM 1549 N N . GLY B 1 77 ? -9.586 8.461 -4 1 91.31 77 GLY B N 1
ATOM 1550 C CA . GLY B 1 77 ? -9.266 8.445 -5.422 1 91.31 77 GLY B CA 1
ATOM 1551 C C . GLY B 1 77 ? -7.812 8.781 -5.707 1 91.31 77 GLY B C 1
ATOM 1552 O O . GLY B 1 77 ? -7.125 9.352 -4.855 1 91.31 77 GLY B O 1
ATOM 1553 N N . GLY B 1 78 ? -7.344 8.328 -6.918 1 90.12 78 GLY B N 1
ATOM 1554 C CA . GLY B 1 78 ? -5.98 8.602 -7.344 1 90.12 78 GLY B CA 1
ATOM 1555 C C . GLY B 1 78 ? -5.27 7.375 -7.883 1 90.12 78 GLY B C 1
ATOM 1556 O O . GLY B 1 78 ? -5.898 6.34 -8.125 1 90.12 78 GLY B O 1
ATOM 1557 N N . THR B 1 79 ? -3.916 7.652 -8.141 1 93.31 79 THR B N 1
ATOM 1558 C CA . THR B 1 79 ? -3.107 6.559 -8.664 1 93.31 79 THR B CA 1
ATOM 1559 C C . THR B 1 79 ? -1.871 6.336 -7.801 1 93.31 79 THR B C 1
ATOM 1561 O O . THR B 1 79 ? -1.432 7.242 -7.09 1 93.31 79 THR B O 1
ATOM 1564 N N . LEU B 1 80 ? -1.393 5.078 -7.805 1 94.69 80 LEU B N 1
ATOM 1565 C CA . LEU B 1 80 ? -0.176 4.758 -7.066 1 94.69 80 LEU B CA 1
ATOM 1566 C C . LEU B 1 80 ? 1.013 5.543 -7.605 1 94.69 80 LEU B C 1
ATOM 1568 O O . LEU B 1 80 ? 1.925 5.895 -6.855 1 94.69 80 LEU B O 1
ATOM 1572 N N . PHE B 1 81 ? 0.938 5.852 -8.898 1 94.06 81 PHE B N 1
ATOM 1573 C CA . PHE B 1 81 ? 2.002 6.645 -9.5 1 94.06 81 PHE B CA 1
ATOM 1574 C C . PHE B 1 81 ? 2.059 8.039 -8.883 1 94.06 81 PHE B C 1
ATOM 1576 O O . PHE B 1 81 ? 3.139 8.531 -8.547 1 94.06 81 PHE B O 1
ATOM 1583 N N . ARG B 1 82 ? 0.932 8.641 -8.758 1 93.81 82 ARG B N 1
ATOM 1584 C CA . ARG B 1 82 ? 0.879 9.961 -8.141 1 93.81 82 ARG B CA 1
ATOM 1585 C C . ARG B 1 82 ? 1.324 9.898 -6.68 1 93.81 82 ARG B C 1
ATOM 1587 O O . ARG B 1 82 ? 1.97 10.828 -6.184 1 93.81 82 ARG B O 1
ATOM 1594 N N . ASP B 1 83 ? 0.938 8.805 -6.035 1 94.94 83 ASP B N 1
ATOM 1595 C CA . ASP B 1 83 ? 1.39 8.617 -4.66 1 94.94 83 ASP B CA 1
ATOM 1596 C C . ASP B 1 83 ? 2.912 8.523 -4.59 1 94.94 83 ASP B C 1
ATOM 1598 O O . ASP B 1 83 ? 3.537 9.102 -3.697 1 94.94 83 ASP B O 1
ATOM 1602 N N . TRP B 1 84 ? 3.439 7.77 -5.473 1 94.88 84 TRP B N 1
ATOM 1603 C CA . TRP B 1 84 ? 4.891 7.625 -5.527 1 94.88 84 TRP B CA 1
ATOM 1604 C C . TRP B 1 84 ? 5.562 8.969 -5.805 1 94.88 84 TRP B C 1
ATOM 1606 O O . TRP B 1 84 ? 6.57 9.305 -5.18 1 94.88 84 TRP B O 1
ATOM 1616 N N . MET B 1 85 ? 5.051 9.688 -6.723 1 94.31 85 MET B N 1
ATOM 1617 C CA . MET B 1 85 ? 5.598 11 -7.043 1 94.31 85 MET B CA 1
ATOM 1618 C C . MET B 1 85 ? 5.562 11.914 -5.82 1 94.31 85 MET B C 1
ATOM 1620 O O . MET B 1 85 ? 6.527 12.633 -5.551 1 94.31 85 MET B O 1
ATOM 1624 N N . ALA B 1 86 ? 4.402 11.938 -5.156 1 94.19 86 ALA B N 1
ATOM 1625 C CA . ALA B 1 86 ? 4.27 12.758 -3.955 1 94.19 86 ALA B CA 1
ATOM 1626 C C . ALA B 1 86 ? 5.293 12.359 -2.898 1 94.19 86 ALA B C 1
ATOM 1628 O O . ALA B 1 86 ? 5.918 13.219 -2.27 1 94.19 86 ALA B O 1
ATOM 1629 N N . ASP B 1 87 ? 5.48 11.062 -2.719 1 94.06 87 ASP B N 1
ATOM 1630 C CA . ASP B 1 87 ? 6.395 10.555 -1.699 1 94.06 87 ASP B CA 1
ATOM 1631 C C . ASP B 1 87 ? 7.848 10.82 -2.078 1 94.06 87 ASP B C 1
ATOM 1633 O O . ASP B 1 87 ? 8.703 10.969 -1.204 1 94.06 87 ASP B O 1
ATOM 1637 N N . CYS B 1 88 ? 8.188 10.938 -3.33 1 93.06 88 CYS B N 1
ATOM 1638 C CA . CYS B 1 88 ? 9.547 11.18 -3.805 1 93.06 88 CY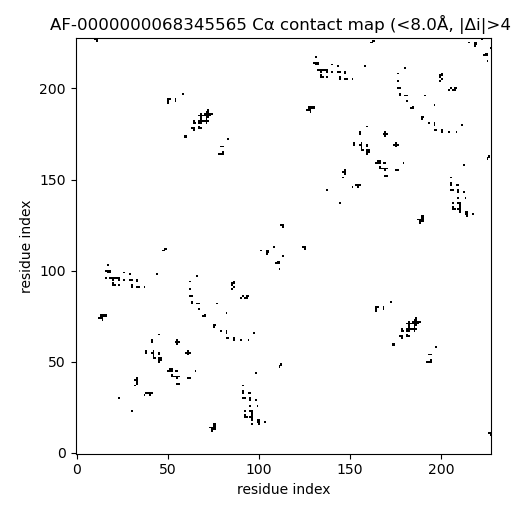S B CA 1
ATOM 1639 C C . CYS B 1 88 ? 9.867 12.672 -3.789 1 93.06 88 CYS B C 1
ATOM 1641 O O . CYS B 1 88 ? 10.969 13.062 -3.402 1 93.06 88 CYS B O 1
ATOM 1643 N N . CYS B 1 89 ? 8.984 13.469 -4.184 1 93.69 89 CYS B N 1
ATOM 1644 C CA . CYS B 1 89 ? 9.234 14.891 -4.355 1 93.69 89 CYS B CA 1
ATOM 1645 C C . CYS B 1 89 ? 9.047 15.641 -3.043 1 93.69 89 CYS B C 1
ATOM 1647 O O . CYS B 1 89 ? 9.742 16.625 -2.775 1 93.69 89 CYS B O 1
ATOM 1649 N N . CYS B 1 90 ? 8.031 15.227 -2.334 1 92.88 90 CYS B N 1
ATOM 1650 C CA . CYS B 1 90 ? 7.73 15.914 -1.083 1 92.88 90 CYS B CA 1
ATOM 1651 C C . CYS B 1 90 ? 7.273 14.93 -0.014 1 92.88 90 CYS B C 1
ATOM 1653 O O . CYS B 1 90 ? 6.133 15.008 0.455 1 92.88 90 CYS B O 1
ATOM 1655 N N . PRO B 1 91 ? 8.172 14.156 0.519 1 93.44 91 PRO B N 1
ATOM 1656 C CA . PRO B 1 91 ? 7.781 13.117 1.478 1 93.44 91 PRO B CA 1
ATOM 1657 C C . PRO B 1 91 ? 7.207 13.695 2.77 1 93.44 91 PRO B C 1
ATOM 1659 O O . PRO B 1 91 ? 6.297 13.109 3.361 1 93.44 91 PRO B O 1
ATOM 1662 N N . PHE B 1 92 ? 7.676 14.867 3.164 1 93.75 92 PHE B N 1
ATOM 1663 C CA . PHE B 1 92 ? 7.16 15.469 4.387 1 93.75 92 PHE B CA 1
ATOM 1664 C C . PHE B 1 92 ? 5.734 15.977 4.184 1 93.75 92 PHE B C 1
ATOM 1666 O O . PHE B 1 92 ? 4.863 15.734 5.023 1 93.75 92 PHE B O 1
ATOM 1673 N N . CYS B 1 93 ? 5.535 16.562 3.082 1 93.75 93 CYS B N 1
ATOM 1674 C CA . CYS B 1 93 ? 4.191 17.047 2.785 1 93.75 93 CYS B CA 1
ATOM 1675 C C . CYS B 1 93 ? 3.219 15.891 2.607 1 93.75 93 CYS B C 1
ATOM 1677 O O . CYS B 1 93 ? 2.07 15.961 3.053 1 93.75 93 CYS B O 1
ATOM 1679 N N . ALA B 1 94 ? 3.701 14.898 1.918 1 95.12 94 ALA B N 1
ATOM 1680 C CA . ALA B 1 94 ? 2.867 13.719 1.71 1 95.12 94 ALA B CA 1
ATOM 1681 C C . ALA B 1 94 ? 2.496 13.07 3.039 1 95.12 94 ALA B C 1
ATOM 1683 O O . ALA B 1 94 ? 1.351 12.656 3.236 1 95.12 94 ALA B O 1
ATOM 1684 N N . ALA B 1 95 ? 3.447 12.984 3.926 1 95.62 95 ALA B N 1
ATOM 1685 C CA . ALA B 1 95 ? 3.195 12.391 5.234 1 95.62 95 ALA B CA 1
ATOM 1686 C C . ALA B 1 95 ? 2.219 13.234 6.047 1 95.62 95 ALA B C 1
ATOM 1688 O O . ALA B 1 95 ? 1.361 12.695 6.75 1 95.62 95 ALA B O 1
ATOM 1689 N N . CYS B 1 96 ? 2.295 14.523 5.934 1 94.81 96 CYS B N 1
ATOM 1690 C CA . CYS B 1 96 ? 1.377 15.406 6.645 1 94.81 96 CYS B CA 1
ATOM 1691 C C . CYS B 1 96 ? -0.044 15.258 6.113 1 94.81 96 CYS B C 1
ATOM 1693 O O . CYS B 1 96 ? -1.002 15.25 6.887 1 94.81 96 CYS B O 1
ATOM 1695 N N . GLN B 1 97 ? -0.136 15.219 4.809 1 94.88 97 GLN B N 1
ATOM 1696 C CA . GLN B 1 97 ? -1.451 15.016 4.211 1 94.88 97 GLN B CA 1
ATOM 1697 C C . GLN B 1 97 ? -2.074 13.703 4.691 1 94.88 97 GLN B C 1
ATOM 1699 O O . GLN B 1 97 ? -3.258 13.664 5.031 1 94.88 97 GLN B O 1
ATOM 1704 N N . LEU B 1 98 ? -1.328 12.719 4.684 1 95.88 98 LEU B N 1
ATOM 1705 C CA . LEU B 1 98 ? -1.789 11.414 5.141 1 95.88 98 LEU B CA 1
ATOM 1706 C C . LEU B 1 98 ? -2.24 11.469 6.594 1 95.88 98 LEU B C 1
ATOM 1708 O O . LEU B 1 98 ? -3.299 10.945 6.945 1 95.88 98 LEU B O 1
ATOM 1712 N N . ASP B 1 99 ? -1.437 12.094 7.391 1 95.44 99 ASP B N 1
ATOM 1713 C CA . ASP B 1 99 ? -1.767 12.203 8.812 1 95.44 99 ASP B CA 1
ATOM 1714 C C . ASP B 1 99 ? -3.076 12.969 9.008 1 95.44 99 ASP B C 1
ATOM 1716 O O . ASP B 1 99 ? -3.91 12.57 9.828 1 95.44 99 ASP B O 1
ATOM 1720 N N . ARG B 1 100 ? -3.256 14.039 8.328 1 94.88 100 ARG B N 1
ATOM 1721 C CA . ARG B 1 100 ? -4.48 14.82 8.461 1 94.88 100 ARG B CA 1
ATOM 1722 C C . ARG B 1 100 ? -5.699 14 8.047 1 94.88 100 ARG B C 1
ATOM 1724 O O . ARG B 1 100 ? -6.758 14.094 8.672 1 94.88 100 ARG B O 1
ATOM 1731 N N . ASP B 1 101 ? -5.527 13.273 7.012 1 95.69 101 ASP B N 1
ATOM 1732 C CA . ASP B 1 101 ? -6.641 12.438 6.578 1 95.69 101 ASP B CA 1
ATOM 1733 C C . ASP B 1 101 ? -6.918 11.328 7.59 1 95.69 101 ASP B C 1
ATOM 1735 O O . ASP B 1 101 ? -8.078 10.977 7.832 1 95.69 101 ASP B O 1
ATOM 1739 N N . MET B 1 102 ? -5.926 10.719 8.156 1 95.38 102 MET B N 1
ATOM 1740 C CA . MET B 1 102 ? -6.098 9.703 9.195 1 95.38 102 MET B CA 1
ATOM 1741 C C . MET B 1 102 ? -6.852 10.266 10.391 1 95.38 102 MET B C 1
ATOM 1743 O O . MET B 1 102 ? -7.746 9.609 10.93 1 95.38 102 MET B O 1
ATOM 1747 N N . GLN B 1 103 ? -6.465 11.477 10.758 1 94.06 103 GLN B N 1
ATOM 1748 C CA . GLN B 1 103 ? -7.148 12.133 11.867 1 94.06 103 GLN B CA 1
ATOM 1749 C C . GLN B 1 103 ? -8.617 12.391 11.531 1 94.06 103 GLN B C 1
ATOM 1751 O O . GLN B 1 103 ? -9.484 12.234 12.391 1 94.06 103 GLN B O 1
ATOM 1756 N N . TYR B 1 104 ? -8.781 12.789 10.336 1 94 104 TYR B N 1
ATOM 1757 C CA . TYR B 1 104 ? -10.148 13.031 9.883 1 94 104 TYR B CA 1
ATOM 1758 C C . TYR B 1 104 ? -10.992 11.766 10.008 1 94 104 TYR B C 1
ATOM 1760 O O . TYR B 1 104 ? -12.133 11.82 10.492 1 94 104 TYR B O 1
ATOM 1768 N N . ILE B 1 105 ? -10.508 10.641 9.57 1 94.31 105 ILE B N 1
ATOM 1769 C CA . ILE B 1 105 ? -11.227 9.375 9.641 1 94.31 105 ILE B CA 1
ATOM 1770 C C . ILE B 1 105 ? -11.438 8.977 11.094 1 94.31 105 ILE B C 1
ATOM 1772 O O . ILE B 1 105 ? -12.508 8.484 11.469 1 94.31 105 ILE B O 1
ATOM 1776 N N . GLU B 1 106 ? -10.422 9.109 11.914 1 94.19 106 GLU B N 1
ATOM 1777 C CA . GLU B 1 106 ? -10.531 8.781 13.328 1 94.19 106 GLU B CA 1
ATOM 1778 C C . GLU B 1 106 ? -11.625 9.602 14.008 1 94.19 106 GLU B C 1
ATOM 1780 O O . GLU B 1 106 ? -12.367 9.086 14.844 1 94.19 106 GLU B O 1
ATOM 1785 N N . LYS B 1 107 ? -11.766 10.859 13.641 1 92.69 107 LYS B N 1
ATOM 1786 C CA . LYS B 1 107 ? -12.758 11.758 14.227 1 92.69 107 LYS B CA 1
ATOM 1787 C C . LYS B 1 107 ? -14.164 11.438 13.711 1 92.69 107 LYS B C 1
ATOM 1789 O O . LYS B 1 107 ? -15.141 11.555 14.445 1 92.69 107 LYS B O 1
ATOM 1794 N N . THR B 1 108 ? -14.281 11.016 12.445 1 91.12 108 THR B N 1
ATOM 1795 C CA . THR B 1 108 ? -15.578 10.812 11.82 1 91.12 108 THR B CA 1
ATOM 1796 C C . THR B 1 108 ? -16.094 9.398 12.062 1 91.12 108 THR B C 1
ATOM 1798 O O . THR B 1 108 ? -17.281 9.188 12.305 1 91.12 108 THR B O 1
ATOM 1801 N N . THR B 1 109 ? -15.25 8.32 11.969 1 89.06 109 THR B N 1
ATOM 1802 C CA . THR B 1 109 ? -15.688 6.934 12.07 1 89.06 109 THR B CA 1
ATOM 1803 C C . THR B 1 109 ? -15.32 6.352 13.438 1 89.06 109 THR B C 1
ATOM 1805 O O . THR B 1 109 ? -15.875 5.332 13.852 1 89.06 109 THR B O 1
ATOM 1808 N N . GLY B 1 110 ? -14.391 6.953 14.227 1 85.25 110 GLY B N 1
ATOM 1809 C CA . GLY B 1 110 ? -13.961 6.504 15.539 1 85.25 110 GLY B CA 1
ATOM 1810 C C . GLY B 1 110 ? -12.75 5.594 15.5 1 85.25 110 GLY B C 1
ATOM 1811 O O . GLY B 1 110 ? -12.078 5.395 16.516 1 85.25 110 GLY B O 1
ATOM 1812 N N . GLU B 1 111 ? -12.562 4.82 14.414 1 84.06 111 GLU B N 1
ATOM 1813 C CA . GLU B 1 111 ? -11.375 3.988 14.266 1 84.06 111 GLU B CA 1
ATOM 1814 C C . GLU B 1 111 ? -10.875 4.008 12.82 1 84.06 111 GLU B C 1
ATOM 1816 O O . GLU B 1 111 ? -11.648 4.219 11.891 1 84.06 111 GLU B O 1
ATOM 1821 N N . LEU B 1 112 ? -9.555 3.799 12.641 1 89.19 112 LEU B N 1
ATOM 1822 C CA . LEU B 1 112 ? -8.93 3.854 11.32 1 89.19 112 LEU B CA 1
ATOM 1823 C C . LEU B 1 112 ? -9.117 2.535 10.578 1 89.19 112 LEU B C 1
ATOM 1825 O O . LEU B 1 112 ? -9.305 2.527 9.359 1 89.19 112 LEU B O 1
ATOM 1829 N N . ASN B 1 113 ? -9 1.48 11.477 1 81.75 113 ASN B N 1
ATOM 1830 C CA . ASN B 1 113 ? -9.047 0.154 10.875 1 81.75 113 ASN B CA 1
ATOM 1831 C C . ASN B 1 113 ? -10.469 -0.383 10.805 1 81.75 113 ASN B C 1
ATOM 1833 O O . ASN B 1 113 ? -10.797 -1.386 11.438 1 81.75 113 ASN B O 1
ATOM 1837 N N . ILE B 1 114 ? -11.297 0.343 10.008 1 72.56 114 ILE B N 1
ATOM 1838 C CA . ILE B 1 114 ? -12.703 -0.037 9.867 1 72.56 114 ILE B CA 1
ATOM 1839 C C . ILE B 1 114 ? -12.852 -1.069 8.75 1 72.56 114 ILE B C 1
ATOM 1841 O O . ILE B 1 114 ? -12.102 -1.048 7.773 1 72.56 114 ILE B O 1
#

Organism: Clonorchis sinensis (NCBI:txid79923)

InterPro domains:
  IPR006461 PLAC8 motif-containing protein [PF04749] (17-100)
  IPR006461 PLAC8 motif-containing protein [PTHR15907] (14-104)
  IPR006461 PLAC8 motif-containing protein [TIGR01571] (15-103)